Protein AF-K1TZ66-F1 (afdb_monomer_lite)

Structure (mmCIF, N/CA/C/O backbone):
data_AF-K1TZ66-F1
#
_entry.id   AF-K1TZ66-F1
#
loop_
_atom_site.group_PDB
_atom_site.id
_atom_site.type_symbol
_atom_site.label_atom_id
_atom_site.label_alt_id
_atom_site.label_comp_id
_atom_site.label_asym_id
_atom_site.label_entity_id
_atom_site.label_seq_id
_atom_site.pdbx_PDB_ins_code
_atom_site.Cartn_x
_atom_site.Cartn_y
_atom_site.Cartn_z
_atom_site.occupancy
_atom_site.B_iso_or_equiv
_atom_site.auth_seq_id
_atom_site.auth_comp_id
_atom_site.auth_asym_id
_atom_site.auth_atom_id
_atom_site.pdbx_PDB_model_num
ATOM 1 N N . SER A 1 1 ? 16.112 -25.975 -8.028 1.00 89.06 1 SER A N 1
ATOM 2 C CA . SER A 1 1 ? 14.991 -25.491 -7.196 1.00 89.06 1 SER A CA 1
ATOM 3 C C . SER A 1 1 ? 13.879 -26.524 -7.232 1.00 89.06 1 SER A C 1
ATOM 5 O O . SER A 1 1 ? 13.769 -27.231 -8.227 1.00 89.06 1 SER A O 1
ATOM 7 N N . LEU A 1 2 ? 13.097 -26.658 -6.156 1.00 95.19 2 LEU A N 1
ATOM 8 C CA . LEU A 1 2 ? 11.836 -27.407 -6.211 1.00 95.19 2 LEU A CA 1
ATOM 9 C C . LEU A 1 2 ? 10.758 -26.509 -6.844 1.00 95.19 2 LEU A C 1
ATOM 11 O O . LEU A 1 2 ? 10.799 -25.299 -6.604 1.00 95.19 2 LEU A O 1
ATOM 15 N N . PRO A 1 3 ? 9.831 -27.053 -7.654 1.00 93.69 3 PRO A N 1
ATOM 16 C CA . PRO A 1 3 ? 8.724 -26.269 -8.188 1.00 93.69 3 PRO A CA 1
ATOM 17 C C . PRO A 1 3 ? 7.819 -25.804 -7.042 1.00 93.69 3 PRO A C 1
ATOM 19 O O . PRO A 1 3 ? 7.474 -26.590 -6.158 1.00 93.69 3 PRO A O 1
ATOM 22 N N . VAL A 1 4 ? 7.453 -24.523 -7.052 1.00 90.62 4 VAL A N 1
ATOM 23 C CA . VAL A 1 4 ? 6.499 -23.948 -6.097 1.00 90.62 4 VAL A CA 1
ATOM 24 C C . VAL A 1 4 ? 5.092 -24.171 -6.650 1.00 90.62 4 VAL A C 1
ATOM 26 O O . VAL A 1 4 ? 4.851 -23.909 -7.827 1.00 90.62 4 VAL A O 1
ATOM 29 N N . GLY A 1 5 ? 4.201 -24.720 -5.823 1.00 89.88 5 GLY A N 1
ATOM 30 C CA . GLY A 1 5 ? 2.799 -24.941 -6.178 1.00 89.88 5 GLY A CA 1
ATOM 31 C C . GLY A 1 5 ? 1.962 -23.663 -6.109 1.00 89.88 5 GLY A C 1
ATOM 32 O O . GLY A 1 5 ? 2.493 -22.561 -5.984 1.00 89.88 5 GLY A O 1
ATOM 33 N N . GLU A 1 6 ? 0.643 -23.822 -6.172 1.00 87.56 6 GLU A N 1
ATOM 34 C CA . GLU A 1 6 ? -0.283 -22.708 -5.969 1.00 87.56 6 GLU A CA 1
ATOM 35 C C . GLU A 1 6 ? -0.151 -22.122 -4.558 1.00 87.56 6 GLU A C 1
ATOM 37 O O . GLU A 1 6 ? 0.115 -22.833 -3.584 1.00 87.56 6 GLU A O 1
ATOM 42 N N . GLU A 1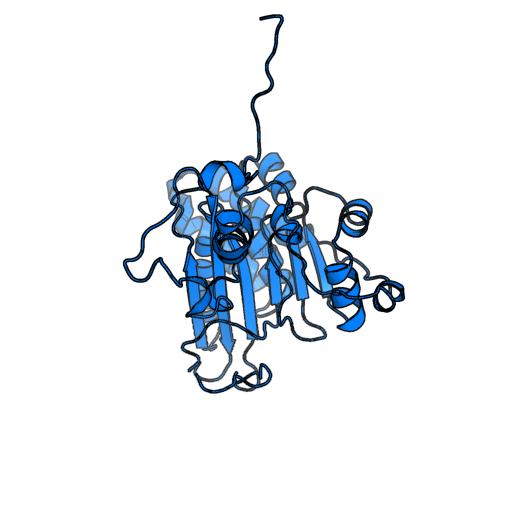 7 ? -0.345 -20.808 -4.460 1.00 87.56 7 GLU A N 1
ATOM 43 C CA . GLU A 1 7 ? -0.362 -20.111 -3.180 1.00 87.56 7 GLU A CA 1
ATOM 44 C C . GLU A 1 7 ? -1.578 -20.576 -2.369 1.00 87.56 7 GLU A C 1
ATOM 46 O O . GLU A 1 7 ? -2.716 -20.510 -2.836 1.00 87.56 7 GLU A O 1
ATOM 51 N N . ILE A 1 8 ? -1.342 -21.033 -1.140 1.00 88.56 8 ILE A N 1
ATOM 52 C CA . ILE A 1 8 ? -2.391 -21.499 -0.233 1.00 88.56 8 ILE A CA 1
ATOM 53 C C . ILE A 1 8 ? -2.312 -20.743 1.089 1.00 88.56 8 ILE A C 1
ATOM 55 O O . ILE A 1 8 ? -1.231 -20.511 1.631 1.00 88.56 8 ILE A O 1
ATOM 59 N N . SER A 1 9 ? -3.467 -20.384 1.649 1.00 89.62 9 SER A N 1
ATOM 60 C CA . SER A 1 9 ? -3.497 -19.778 2.978 1.00 89.62 9 SER A CA 1
ATOM 61 C C . SER A 1 9 ? -3.187 -20.835 4.038 1.00 89.62 9 SER A C 1
ATOM 63 O O . SER A 1 9 ? -3.915 -21.814 4.194 1.00 89.62 9 SER A O 1
ATOM 65 N N . LEU A 1 10 ? -2.102 -20.623 4.783 1.00 90.56 10 LEU A N 1
ATOM 66 C CA . LEU A 1 10 ? -1.720 -21.439 5.944 1.00 90.56 10 LEU A CA 1
ATOM 67 C C . LEU A 1 10 ? -2.107 -20.773 7.274 1.00 90.56 10 LEU A C 1
ATOM 69 O O . LEU A 1 10 ? -1.732 -21.247 8.351 1.00 90.56 10 LEU A O 1
ATOM 73 N N . ALA A 1 11 ? -2.825 -19.648 7.214 1.00 91.38 11 ALA A N 1
ATOM 74 C CA . ALA A 1 11 ? -3.281 -18.941 8.397 1.00 91.38 11 ALA A CA 1
ATOM 75 C C . ALA A 1 11 ? -4.335 -19.775 9.142 1.00 91.38 11 ALA A C 1
ATOM 77 O O . ALA A 1 11 ? -5.181 -20.440 8.542 1.00 91.38 11 ALA A O 1
ATOM 78 N N . LYS A 1 12 ? -4.295 -19.747 10.479 1.00 93.19 12 LYS A N 1
ATOM 79 C CA . LYS A 1 12 ? -5.293 -20.449 11.296 1.00 93.19 12 LYS A CA 1
ATOM 80 C C . LYS A 1 12 ? -6.680 -19.831 11.068 1.00 93.19 12 LYS A C 1
ATOM 82 O O . LYS A 1 12 ? -6.754 -18.609 10.896 1.00 93.19 12 LYS A O 1
ATOM 87 N N . PRO A 1 13 ? -7.772 -20.615 11.135 1.00 91.88 13 PRO A N 1
ATOM 88 C CA . PRO A 1 13 ? -9.126 -20.078 11.023 1.00 91.88 13 PRO A CA 1
ATOM 89 C C . PRO A 1 13 ? -9.352 -18.884 11.961 1.00 91.88 13 PRO A C 1
ATOM 91 O O . PRO A 1 13 ? -8.922 -18.907 13.114 1.00 91.88 13 PRO A O 1
ATOM 94 N N . GLY A 1 14 ? -9.999 -17.836 11.450 1.00 91.62 14 GLY A N 1
ATOM 95 C CA . GLY A 1 14 ? -10.241 -16.592 12.190 1.00 91.62 14 GLY A CA 1
ATOM 96 C C . GLY A 1 14 ? -9.046 -15.630 12.271 1.00 91.62 14 GLY A C 1
ATOM 97 O O . GLY A 1 14 ? -9.139 -14.616 12.960 1.00 91.62 14 GLY A O 1
ATOM 98 N N . THR A 1 15 ? -7.932 -15.916 11.587 1.00 96.56 15 THR A N 1
ATOM 99 C CA . THR A 1 15 ? -6.834 -14.948 11.428 1.00 96.56 15 THR A CA 1
ATOM 100 C C . THR A 1 15 ? -7.200 -13.935 10.349 1.00 96.56 15 THR A C 1
ATOM 102 O O . THR A 1 15 ? -7.419 -14.314 9.203 1.00 96.56 15 THR A O 1
ATOM 105 N N . PHE A 1 16 ? -7.226 -12.659 10.720 1.00 97.38 16 PHE A N 1
ATOM 106 C CA . PHE A 1 16 ? -7.320 -11.535 9.800 1.00 97.38 16 PHE A CA 1
ATOM 107 C C . PHE A 1 16 ? -5.918 -11.122 9.357 1.00 97.38 16 PHE A C 1
ATOM 109 O O . PHE A 1 16 ? -5.057 -10.864 10.203 1.00 97.38 16 PHE A O 1
ATOM 116 N N . GLU A 1 17 ? -5.691 -11.035 8.053 1.00 98.00 17 GLU A N 1
ATOM 117 C CA . GLU A 1 17 ? -4.433 -10.626 7.436 1.00 98.00 17 GLU A CA 1
ATOM 118 C C . GLU A 1 17 ? -4.617 -9.298 6.690 1.00 98.00 17 GLU A C 1
ATOM 120 O O . GLU A 1 17 ? -5.518 -9.153 5.866 1.00 98.00 17 GLU A O 1
ATOM 125 N N . ALA A 1 18 ? -3.749 -8.320 6.950 1.00 98.31 18 ALA A N 1
ATOM 126 C CA . ALA A 1 18 ? -3.795 -7.019 6.292 1.00 98.31 18 ALA A CA 1
ATOM 127 C C . ALA A 1 18 ? -2.440 -6.610 5.719 1.00 98.31 18 ALA A C 1
ATOM 129 O O . ALA A 1 18 ? -1.394 -6.811 6.345 1.00 98.31 18 ALA A O 1
ATOM 130 N N . LEU A 1 19 ? -2.480 -5.993 4.540 1.00 98.25 19 LEU A N 1
ATOM 131 C CA . LEU A 1 19 ? -1.312 -5.513 3.815 1.00 98.25 19 LEU A CA 1
ATOM 132 C C . LEU A 1 19 ? -1.451 -4.021 3.506 1.00 98.25 19 LEU A C 1
ATOM 134 O O . LEU A 1 19 ? -2.441 -3.581 2.929 1.00 98.25 19 LEU A O 1
ATOM 138 N N . PHE A 1 20 ? -0.447 -3.232 3.879 1.00 98.44 20 PHE A N 1
ATOM 139 C CA . PHE A 1 20 ? -0.456 -1.782 3.674 1.00 98.44 20 PHE A CA 1
ATOM 140 C C . PHE A 1 20 ? 0.749 -1.369 2.854 1.00 98.44 20 PHE A C 1
ATOM 142 O O . PHE A 1 20 ? 1.883 -1.558 3.299 1.00 98.44 20 PHE A O 1
ATOM 149 N N . PHE A 1 21 ? 0.502 -0.761 1.702 1.00 97.38 21 PHE A N 1
ATOM 150 C CA . PHE A 1 21 ? 1.515 -0.173 0.842 1.00 97.38 21 PHE A CA 1
ATOM 151 C C . PHE A 1 21 ? 1.640 1.316 1.148 1.00 97.38 21 PHE A C 1
ATOM 153 O O . PHE A 1 21 ? 0.687 2.077 0.969 1.00 97.38 21 PHE A O 1
ATOM 160 N N . GLY A 1 22 ? 2.819 1.726 1.604 1.00 94.38 22 GLY A N 1
ATOM 161 C CA . GLY A 1 22 ? 3.117 3.109 1.963 1.00 94.38 22 GLY A CA 1
ATOM 162 C C . GLY A 1 22 ? 4.427 3.600 1.366 1.00 94.38 22 GLY A C 1
ATOM 163 O O . GLY A 1 22 ? 5.214 2.829 0.812 1.00 94.38 22 GLY A O 1
ATOM 164 N N . LEU A 1 23 ? 4.679 4.889 1.538 1.00 91.12 23 LEU A N 1
ATOM 165 C CA . LEU A 1 23 ? 5.891 5.580 1.129 1.00 91.12 23 LEU A CA 1
ATOM 166 C C . LEU A 1 23 ? 6.805 5.825 2.337 1.00 91.12 23 LEU A C 1
ATOM 168 O O . LEU A 1 23 ? 6.367 6.248 3.402 1.00 91.12 23 LEU A O 1
ATOM 172 N N . GLY A 1 24 ? 8.113 5.651 2.177 1.00 88.12 24 GLY A N 1
ATOM 173 C CA . GLY A 1 24 ? 9.088 5.985 3.209 1.00 88.12 24 GLY A CA 1
ATOM 174 C C . GLY A 1 24 ? 8.909 7.427 3.698 1.00 88.12 24 GLY A C 1
ATOM 175 O O . GLY A 1 24 ? 9.062 8.363 2.914 1.00 88.12 24 GLY A O 1
ATOM 176 N N . ALA A 1 25 ? 8.636 7.567 5.002 1.00 84.44 25 ALA A N 1
ATOM 177 C CA . ALA A 1 25 ? 8.323 8.804 5.733 1.00 84.44 25 ALA A CA 1
ATOM 178 C C . ALA A 1 25 ? 6.880 9.354 5.631 1.00 84.44 25 ALA A C 1
ATOM 180 O O . ALA A 1 25 ? 6.621 10.427 6.172 1.00 84.44 25 ALA A O 1
ATOM 181 N N . ASP A 1 26 ? 5.923 8.619 5.056 1.00 87.88 26 ASP A N 1
ATOM 182 C CA . ASP A 1 26 ? 4.496 9.004 5.071 1.00 87.88 26 ASP A CA 1
ATOM 183 C C . ASP A 1 26 ? 3.782 8.733 6.413 1.00 87.88 26 ASP A C 1
ATOM 185 O O . ASP A 1 26 ? 2.703 9.258 6.681 1.00 87.88 26 ASP A O 1
ATOM 189 N N . GLY A 1 27 ? 4.397 7.926 7.283 1.00 90.19 27 GLY A N 1
ATOM 190 C CA . GLY A 1 27 ? 3.870 7.552 8.594 1.00 90.19 27 GLY A CA 1
ATOM 191 C C . GLY A 1 27 ? 3.063 6.247 8.635 1.00 90.19 27 GLY A C 1
ATOM 192 O O . GLY A 1 27 ? 2.649 5.863 9.730 1.00 90.19 27 GLY A O 1
ATOM 193 N N . THR A 1 28 ? 2.906 5.532 7.517 1.00 94.31 28 THR A N 1
ATOM 194 C CA . THR A 1 28 ? 2.167 4.259 7.394 1.00 94.31 28 THR A CA 1
ATOM 195 C C . THR A 1 28 ? 2.664 3.201 8.374 1.00 94.31 28 THR A C 1
ATOM 197 O O . THR A 1 28 ? 1.902 2.668 9.177 1.00 94.31 28 THR A O 1
ATOM 200 N N . VAL A 1 29 ? 3.974 2.948 8.400 1.00 95.38 29 VAL A N 1
ATOM 201 C CA . VAL A 1 29 ? 4.591 1.993 9.337 1.00 95.38 29 VAL A CA 1
ATOM 202 C C . VAL A 1 29 ? 4.329 2.381 10.797 1.00 95.38 29 VAL A C 1
ATOM 204 O O . VAL A 1 29 ? 4.084 1.523 11.645 1.00 95.38 29 VAL A O 1
ATOM 207 N N . GLY A 1 30 ? 4.377 3.679 11.110 1.00 94.00 30 GLY A N 1
ATOM 208 C CA . GLY A 1 30 ? 4.109 4.189 12.455 1.00 94.00 30 GLY A CA 1
ATOM 209 C C . GLY A 1 30 ? 2.657 3.963 12.876 1.00 94.00 30 GLY A C 1
ATOM 210 O O . GLY A 1 30 ? 2.413 3.453 13.971 1.00 94.00 30 GLY A O 1
ATOM 211 N N . ALA A 1 31 ? 1.715 4.275 11.984 1.00 95.31 31 ALA A N 1
ATOM 212 C CA . ALA A 1 31 ? 0.290 4.020 12.174 1.00 95.31 31 ALA A CA 1
ATOM 213 C C . ALA A 1 31 ? -0.010 2.523 12.336 1.00 95.31 31 ALA A C 1
ATOM 215 O O . ALA A 1 31 ? -0.779 2.141 13.212 1.00 95.31 31 ALA A O 1
ATOM 216 N N . ASN A 1 32 ? 0.659 1.649 11.587 1.00 97.31 32 ASN A N 1
ATOM 217 C CA . ASN A 1 32 ? 0.490 0.201 11.716 1.00 97.31 32 ASN A CA 1
ATOM 218 C C . ASN A 1 32 ? 1.042 -0.353 13.039 1.00 97.31 32 ASN A C 1
ATOM 220 O O . ASN A 1 32 ? 0.389 -1.164 13.698 1.00 97.31 32 ASN A O 1
ATOM 224 N N . LYS A 1 33 ? 2.201 0.140 13.503 1.00 96.19 33 LYS A N 1
ATOM 225 C CA . LYS A 1 33 ? 2.709 -0.171 14.854 1.00 96.19 33 LYS A CA 1
ATOM 226 C C . LYS A 1 33 ? 1.752 0.301 15.947 1.00 96.19 33 LYS A C 1
ATOM 228 O O . LYS A 1 33 ? 1.634 -0.358 16.976 1.00 96.19 33 LYS A O 1
ATOM 233 N N . ASN A 1 34 ? 1.117 1.455 15.753 1.00 94.88 34 ASN A N 1
ATOM 234 C CA . ASN A 1 34 ? 0.115 1.979 16.672 1.00 94.88 34 ASN A CA 1
ATOM 235 C C . ASN A 1 34 ? -1.154 1.107 16.654 1.00 94.88 34 ASN A C 1
ATOM 237 O O . ASN A 1 34 ? -1.578 0.652 17.710 1.00 94.88 34 ASN A O 1
ATOM 241 N N . SER A 1 35 ? -1.665 0.762 15.472 1.00 96.12 35 SER A N 1
ATOM 242 C CA . SER A 1 35 ? -2.859 -0.075 15.292 1.00 96.12 35 SER A CA 1
ATOM 243 C C . SER A 1 35 ? -2.725 -1.434 15.972 1.00 96.12 35 SER A C 1
ATOM 245 O O . SER A 1 35 ? -3.642 -1.865 16.660 1.00 96.12 35 SER A O 1
ATOM 247 N N . ILE A 1 36 ? -1.555 -2.074 15.882 1.00 95.56 36 ILE A N 1
ATOM 248 C CA . ILE A 1 36 ? -1.285 -3.319 16.618 1.00 95.56 36 ILE A CA 1
ATOM 249 C C . ILE A 1 36 ? -1.337 -3.132 18.128 1.00 95.56 36 ILE A C 1
ATOM 251 O O . ILE A 1 36 ? -1.862 -3.992 18.828 1.00 95.56 36 ILE A O 1
ATOM 255 N N . LYS A 1 37 ? -0.795 -2.026 18.646 1.00 95.12 37 LYS A N 1
ATOM 256 C CA . LYS A 1 37 ? -0.848 -1.742 20.084 1.00 95.12 37 LYS A CA 1
ATOM 257 C C . LYS A 1 37 ? -2.276 -1.493 20.550 1.00 95.12 37 LYS A C 1
ATOM 259 O O . LYS A 1 37 ? 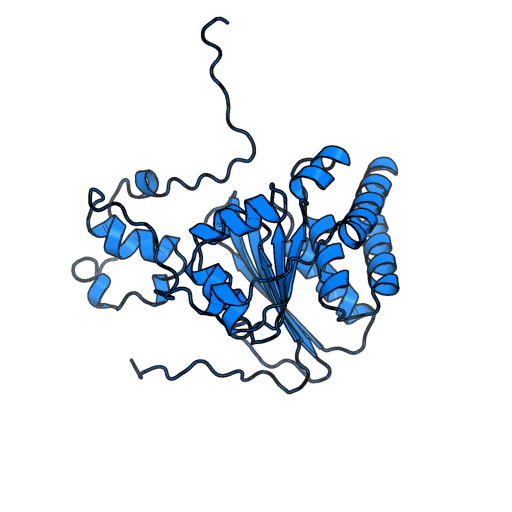-2.619 -1.952 21.630 1.00 95.12 37 LYS A O 1
ATOM 264 N N . ILE A 1 38 ? -3.084 -0.807 19.740 1.00 94.94 38 ILE A N 1
ATOM 265 C CA . ILE A 1 38 ? -4.510 -0.608 20.011 1.00 94.94 38 ILE A CA 1
ATOM 266 C C . ILE A 1 38 ? -5.214 -1.966 20.034 1.00 94.94 38 ILE A C 1
ATOM 268 O O . ILE A 1 38 ? -5.781 -2.344 21.048 1.00 94.94 38 ILE A O 1
ATOM 272 N N . ILE A 1 39 ? -5.110 -2.764 18.970 1.00 95.81 39 ILE A N 1
ATOM 273 C CA . ILE A 1 39 ? -5.823 -4.047 18.880 1.00 95.81 39 ILE A CA 1
ATOM 274 C C . ILE A 1 39 ? -5.381 -5.006 19.992 1.00 95.81 39 ILE A C 1
ATOM 276 O O . ILE A 1 39 ? -6.230 -5.578 20.671 1.00 95.81 39 ILE A O 1
ATOM 280 N N . GLY A 1 40 ? -4.076 -5.147 20.232 1.00 95.00 40 GLY A N 1
ATOM 281 C CA . GLY A 1 40 ? -3.547 -6.025 21.279 1.00 95.00 40 GLY A CA 1
ATOM 282 C C . GLY A 1 40 ? -3.749 -5.504 22.706 1.00 95.00 40 GLY A C 1
ATOM 283 O O . GLY A 1 40 ? -3.744 -6.293 23.641 1.00 95.00 40 GLY A O 1
ATOM 284 N N . GLY A 1 41 ? -3.919 -4.191 22.894 1.00 94.00 41 GLY A N 1
ATOM 285 C CA . GLY A 1 41 ? -4.223 -3.588 24.197 1.00 94.00 41 GLY A CA 1
ATOM 286 C C . GLY A 1 41 ? -5.716 -3.586 24.526 1.00 94.00 41 GLY A C 1
ATOM 287 O O . GLY A 1 41 ? -6.096 -3.660 25.691 1.00 94.00 41 GLY A O 1
ATOM 288 N N . SER A 1 42 ? -6.566 -3.532 23.501 1.00 91.69 42 SER A N 1
ATOM 289 C CA . SER A 1 42 ? -8.018 -3.418 23.631 1.00 91.69 42 SER A CA 1
ATOM 290 C C . SER A 1 42 ? -8.757 -4.750 23.437 1.00 91.69 42 SER A C 1
ATOM 292 O O . SER A 1 42 ? -9.985 -4.772 23.582 1.00 91.69 42 SER A O 1
ATOM 294 N N . THR A 1 43 ? -8.053 -5.840 23.101 1.00 93.62 43 THR A N 1
ATOM 295 C CA . THR A 1 43 ? -8.609 -7.188 22.875 1.00 93.62 43 THR A CA 1
ATOM 296 C C . THR A 1 43 ? -7.683 -8.287 23.408 1.00 93.62 43 THR A C 1
ATOM 298 O O . THR A 1 43 ? -6.532 -8.030 23.734 1.00 93.62 43 THR A O 1
ATOM 301 N N . ASN A 1 44 ? -8.169 -9.534 23.425 1.00 94.50 44 ASN A N 1
ATOM 302 C CA . ASN A 1 44 ? -7.363 -10.723 23.733 1.00 94.50 44 ASN A CA 1
ATOM 303 C C . ASN A 1 44 ? -6.734 -11.370 22.480 1.00 94.50 44 ASN A C 1
ATOM 305 O O . ASN A 1 44 ? -6.294 -12.518 22.538 1.00 94.50 44 ASN A O 1
ATOM 309 N N . LYS A 1 45 ? -6.732 -10.678 21.332 1.00 95.50 45 LYS A N 1
ATOM 310 C CA . LYS A 1 45 ? -6.210 -11.229 20.077 1.00 95.50 45 LYS A CA 1
ATOM 311 C C . LYS A 1 45 ? -4.687 -11.266 20.091 1.00 95.50 45 LYS A C 1
ATOM 313 O O . LYS A 1 45 ? -4.018 -10.312 20.491 1.00 95.50 45 LYS A O 1
ATOM 318 N N . TYR A 1 46 ? -4.131 -12.337 19.542 1.00 97.38 46 TYR A N 1
ATOM 319 C CA . TYR A 1 46 ? -2.735 -12.363 19.138 1.00 97.38 46 TYR A CA 1
ATOM 320 C C . TYR A 1 46 ? -2.542 -11.388 17.983 1.00 97.38 46 TYR A C 1
ATOM 322 O O . TYR A 1 46 ? -3.337 -11.371 17.046 1.00 97.38 46 TYR A O 1
ATOM 330 N N . CYS A 1 47 ? -1.481 -10.589 18.051 1.00 97.19 47 CYS A N 1
ATOM 331 C CA . CYS A 1 47 ? -1.146 -9.598 17.038 1.00 97.19 47 CYS A CA 1
ATOM 332 C C . CYS A 1 47 ? 0.279 -9.840 16.532 1.00 97.19 47 CYS A C 1
ATOM 334 O O . CYS A 1 47 ? 1.201 -10.026 17.328 1.00 97.19 47 CYS A O 1
ATOM 336 N N . GLN A 1 48 ? 0.474 -9.792 15.219 1.00 97.81 48 GLN A N 1
ATOM 337 C CA . GLN A 1 48 ? 1.780 -9.877 14.571 1.00 97.81 48 GLN A CA 1
ATOM 338 C C . GLN A 1 48 ? 1.927 -8.718 13.582 1.00 97.81 48 GLN A C 1
ATOM 340 O O . GLN A 1 48 ? 0.995 -8.409 12.843 1.00 97.81 48 GLN A O 1
ATOM 345 N N . ALA A 1 49 ? 3.112 -8.107 13.544 1.00 97.44 49 ALA A N 1
ATOM 346 C CA . ALA A 1 49 ? 3.532 -7.253 12.438 1.00 97.44 49 ALA A CA 1
ATOM 347 C C . ALA A 1 49 ? 4.873 -7.700 11.892 1.00 97.44 49 ALA A C 1
ATOM 349 O O . ALA A 1 49 ? 5.797 -7.992 12.653 1.00 97.44 49 ALA A O 1
ATOM 350 N N . TYR A 1 50 ? 5.006 -7.568 10.583 1.00 98.19 50 TYR A N 1
ATOM 351 C CA . TYR A 1 50 ? 6.281 -7.476 9.906 1.00 98.19 50 TYR A CA 1
ATOM 352 C C . TYR A 1 50 ? 6.273 -6.262 8.972 1.00 98.19 50 TYR A C 1
ATOM 354 O O . TYR A 1 50 ? 5.245 -5.916 8.394 1.00 98.19 50 TYR A O 1
ATOM 362 N N . PHE A 1 51 ? 7.410 -5.585 8.842 1.00 97.25 51 PHE A N 1
ATOM 363 C CA . PHE A 1 51 ? 7.538 -4.385 8.017 1.00 97.25 51 PHE A CA 1
ATOM 364 C C . PHE A 1 51 ? 8.691 -4.582 7.042 1.00 97.25 51 PHE A C 1
ATOM 366 O O . PHE A 1 51 ? 9.834 -4.727 7.475 1.00 97.25 51 PHE A O 1
ATOM 373 N N . SER A 1 52 ? 8.380 -4.572 5.750 1.00 94.81 52 SER A N 1
ATOM 374 C CA . SER A 1 52 ? 9.367 -4.557 4.677 1.00 94.81 52 SER A CA 1
ATOM 375 C C . SER A 1 52 ? 9.632 -3.116 4.256 1.00 94.81 52 SER A C 1
ATOM 377 O O . SER A 1 52 ? 8.696 -2.332 4.061 1.00 94.81 52 SER A O 1
ATOM 379 N N . TYR A 1 53 ? 10.908 -2.765 4.136 1.00 93.12 53 TYR A N 1
ATOM 380 C CA . TYR A 1 53 ? 11.361 -1.436 3.746 1.00 93.12 53 TYR A CA 1
ATOM 381 C C . TYR A 1 53 ? 12.234 -1.549 2.505 1.00 93.12 53 TYR A C 1
ATOM 383 O O . TYR A 1 53 ? 13.012 -2.489 2.365 1.00 93.12 53 TYR A O 1
ATOM 391 N N . ASP A 1 54 ? 12.134 -0.554 1.639 1.00 91.44 54 ASP A N 1
ATOM 392 C CA . ASP A 1 54 ? 13.071 -0.351 0.546 1.00 91.44 54 ASP A CA 1
ATOM 393 C C . ASP A 1 54 ? 14.458 0.074 1.074 1.00 91.44 54 ASP A C 1
ATOM 395 O O . ASP A 1 54 ? 14.606 0.680 2.138 1.00 91.44 54 ASP A O 1
ATOM 399 N N . SER A 1 55 ? 15.482 -0.211 0.277 1.00 89.56 55 SER A N 1
ATOM 400 C CA . SER A 1 55 ? 16.846 0.306 0.411 1.00 89.56 55 SER A CA 1
ATOM 401 C C . SER A 1 55 ? 16.926 1.841 0.333 1.00 89.56 55 SER A C 1
ATOM 403 O O . SER A 1 55 ? 17.849 2.460 0.870 1.00 89.56 55 SER A O 1
ATOM 405 N N . LYS A 1 56 ? 15.954 2.485 -0.329 1.00 87.25 56 LYS A N 1
ATOM 406 C CA . LYS A 1 56 ? 15.910 3.941 -0.520 1.00 87.25 56 LYS A CA 1
ATOM 407 C C . LYS A 1 56 ? 15.538 4.652 0.785 1.00 87.25 56 LYS A C 1
ATOM 409 O O . LYS A 1 56 ? 14.412 4.558 1.263 1.00 87.25 56 LYS A O 1
ATOM 414 N N . LYS A 1 57 ? 16.464 5.469 1.307 1.00 83.81 57 LYS A N 1
ATOM 415 C CA . LYS A 1 57 ? 16.312 6.214 2.577 1.00 83.81 57 LYS A CA 1
ATOM 416 C C . LYS A 1 57 ? 15.078 7.129 2.640 1.00 83.81 57 LYS A C 1
ATOM 418 O O . LYS A 1 57 ? 14.491 7.274 3.708 1.00 83.81 57 LYS A O 1
ATOM 423 N N . SER A 1 58 ? 14.697 7.742 1.516 1.00 78.38 58 SER A N 1
ATOM 424 C CA . SER A 1 58 ? 13.546 8.650 1.422 1.00 78.38 58 SER A CA 1
ATOM 425 C C . SER A 1 58 ? 12.648 8.285 0.244 1.00 78.38 58 SER A C 1
ATOM 427 O O . SER A 1 58 ? 13.126 8.002 -0.864 1.00 78.38 58 SER A O 1
ATOM 429 N N . GLY A 1 59 ? 11.333 8.309 0.478 1.00 82.50 59 GLY A N 1
ATOM 430 C CA . GLY A 1 59 ? 10.335 8.018 -0.547 1.00 82.50 59 GLY A CA 1
ATOM 431 C C . GLY A 1 59 ? 10.382 6.584 -1.086 1.00 82.50 59 GLY A C 1
ATOM 432 O O . GLY A 1 59 ? 9.910 6.327 -2.195 1.00 82.50 59 GLY A O 1
ATOM 433 N N . GLY A 1 60 ? 11.069 5.679 -0.389 1.00 88.00 60 GLY A N 1
ATOM 434 C CA . GLY A 1 60 ? 11.150 4.272 -0.765 1.00 88.00 60 GLY A CA 1
ATOM 435 C C . GLY A 1 60 ? 9.805 3.578 -0.601 1.00 88.00 60 GLY A C 1
ATOM 436 O O . GLY A 1 60 ? 8.924 4.077 0.096 1.00 88.00 60 GLY A O 1
ATOM 437 N N . TYR A 1 61 ? 9.645 2.430 -1.236 1.00 92.00 61 TYR A N 1
ATOM 438 C CA . TYR A 1 61 ? 8.494 1.573 -0.984 1.00 92.00 61 TYR A CA 1
ATOM 439 C C . TYR A 1 61 ? 8.510 1.036 0.460 1.00 92.00 61 TYR A C 1
ATOM 441 O O . TYR A 1 61 ? 9.566 0.737 1.022 1.00 92.00 61 TYR A O 1
ATOM 449 N N . THR A 1 62 ? 7.337 0.883 1.068 1.00 94.94 62 THR A N 1
ATOM 450 C CA . THR A 1 62 ? 7.179 0.112 2.307 1.00 94.94 62 THR A CA 1
ATOM 451 C C . THR A 1 62 ? 5.954 -0.785 2.210 1.00 94.94 62 THR A C 1
ATOM 453 O O . THR A 1 62 ? 4.916 -0.356 1.698 1.00 94.94 62 THR A O 1
ATOM 456 N N . SER A 1 63 ? 6.050 -2.003 2.748 1.00 96.50 63 SER A N 1
ATOM 457 C CA . SER A 1 63 ? 4.877 -2.834 3.018 1.00 96.50 63 SER A CA 1
ATOM 458 C C . SER A 1 63 ? 4.799 -3.261 4.472 1.00 96.50 63 SER A C 1
ATOM 460 O O . SER A 1 63 ? 5.768 -3.726 5.071 1.00 96.50 63 SER A O 1
ATOM 462 N N . SER A 1 64 ? 3.619 -3.085 5.058 1.00 98.31 64 SER A N 1
ATOM 463 C CA . SER A 1 64 ? 3.319 -3.546 6.412 1.00 98.31 64 SER A CA 1
ATOM 464 C C . SER A 1 64 ? 2.412 -4.764 6.334 1.00 98.31 64 SER A C 1
ATOM 466 O O . SER A 1 64 ? 1.339 -4.685 5.747 1.00 98.31 64 SER A O 1
ATOM 468 N N . HIS A 1 65 ? 2.849 -5.860 6.942 1.00 98.44 65 HIS A N 1
ATOM 469 C CA . HIS A 1 65 ? 2.177 -7.155 6.981 1.00 98.44 65 HIS A CA 1
ATOM 470 C C . HIS A 1 65 ? 1.650 -7.364 8.391 1.00 98.44 65 HIS A C 1
ATOM 472 O O . HIS A 1 65 ? 2.441 -7.535 9.321 1.00 98.44 65 HIS A O 1
ATOM 478 N N . LEU A 1 66 ? 0.339 -7.274 8.572 1.00 98.31 66 LEU A N 1
ATOM 479 C CA . LEU A 1 66 ? -0.300 -7.348 9.881 1.00 98.31 66 LEU A CA 1
ATOM 480 C C . LEU A 1 66 ? -1.175 -8.592 9.946 1.00 98.31 66 LEU A C 1
ATOM 482 O O . LEU A 1 66 ? -1.861 -8.929 8.984 1.00 98.31 66 LEU A O 1
ATOM 486 N N . ARG A 1 67 ? -1.162 -9.258 11.098 1.00 98.12 67 ARG A N 1
ATOM 487 C CA . ARG A 1 67 ? -2.075 -10.359 11.397 1.00 98.12 67 ARG A CA 1
ATOM 488 C C . ARG A 1 67 ? -2.676 -10.194 12.778 1.00 98.12 67 ARG A C 1
ATOM 490 O O . ARG A 1 67 ? -1.960 -9.839 13.719 1.00 98.12 67 ARG A O 1
ATOM 497 N N . PHE A 1 68 ? -3.957 -10.515 12.905 1.00 96.38 68 PHE A N 1
ATOM 498 C CA . PHE A 1 68 ? -4.659 -10.549 14.184 1.00 96.38 68 PHE A CA 1
ATOM 499 C C . PHE A 1 68 ? -5.562 -11.775 14.246 1.00 96.38 68 PHE A C 1
ATOM 501 O O . PHE A 1 68 ? -6.233 -12.087 13.268 1.00 96.38 68 PHE A O 1
ATOM 508 N N . GLY A 1 69 ? -5.617 -12.467 15.379 1.00 95.94 69 GLY A N 1
ATOM 509 C CA . GLY A 1 69 ? -6.471 -13.647 15.512 1.00 95.94 69 GLY A CA 1
ATOM 510 C C . GLY A 1 69 ? -6.614 -14.115 16.951 1.00 95.94 69 GLY A C 1
ATOM 511 O O . GLY A 1 69 ? -5.843 -13.724 17.823 1.00 95.94 69 GLY A O 1
ATOM 512 N N . ASP A 1 70 ? -7.603 -14.967 17.204 1.00 95.56 70 ASP A N 1
ATOM 513 C CA . ASP A 1 70 ? -7.863 -15.508 18.547 1.00 95.56 70 ASP A CA 1
ATOM 514 C C . ASP A 1 70 ? -6.913 -16.663 18.918 1.00 95.56 70 ASP A C 1
ATOM 516 O O . ASP A 1 70 ? -6.821 -17.062 20.076 1.00 95.56 70 ASP A O 1
ATOM 520 N N . LEU A 1 71 ? -6.160 -17.180 17.941 1.00 96.56 71 LEU A N 1
ATOM 521 C CA . LEU A 1 71 ? -5.168 -18.240 18.120 1.00 96.56 71 LEU A CA 1
ATOM 522 C C . LEU A 1 71 ? -3.737 -17.700 17.962 1.00 96.56 71 LEU A C 1
ATOM 524 O O . LEU A 1 71 ? -3.527 -16.756 17.197 1.00 96.56 71 LEU A O 1
ATOM 528 N N . PRO A 1 72 ? -2.728 -18.327 18.604 1.00 97.00 72 PRO A N 1
ATOM 529 C CA . PRO A 1 72 ? -1.334 -17.918 18.457 1.00 97.00 72 PRO A CA 1
ATOM 530 C C . PRO A 1 72 ? -0.892 -17.869 16.991 1.00 97.00 72 PRO A C 1
ATOM 532 O O . PRO A 1 72 ? -1.027 -18.867 16.273 1.00 97.00 72 PRO A O 1
ATOM 535 N N . ILE A 1 73 ? -0.326 -16.737 16.568 1.00 97.19 73 ILE A N 1
ATOM 536 C CA . ILE A 1 73 ? 0.148 -16.523 15.195 1.00 97.19 73 ILE A CA 1
ATOM 537 C C . ILE A 1 73 ? 1.563 -17.092 15.054 1.00 97.19 73 ILE A C 1
ATOM 539 O O . ILE A 1 73 ? 2.509 -16.600 15.666 1.00 97.19 73 ILE A O 1
ATOM 543 N N . THR A 1 74 ? 1.706 -18.124 14.224 1.00 95.56 74 THR A N 1
ATOM 544 C CA . THR A 1 74 ? 2.966 -18.853 13.984 1.00 95.56 74 THR A CA 1
ATOM 545 C C . THR A 1 74 ? 3.402 -18.762 12.522 1.00 95.56 74 THR A C 1
ATOM 547 O O . THR A 1 74 ? 3.952 -19.717 11.984 1.00 95.56 74 THR A O 1
ATOM 550 N N . SER A 1 75 ? 3.126 -17.630 11.871 1.00 96.31 75 SER A N 1
ATOM 551 C CA . SER A 1 75 ? 3.398 -17.387 10.449 1.00 96.31 75 SER A CA 1
ATOM 552 C C . SER A 1 75 ? 4.624 -16.477 10.282 1.00 96.31 75 SER A C 1
ATOM 554 O O . SER A 1 75 ? 4.458 -15.264 10.146 1.00 96.31 75 SER A O 1
ATOM 556 N N . PRO A 1 76 ? 5.872 -16.990 10.338 1.00 95.44 76 PRO A N 1
ATOM 557 C CA . PRO A 1 76 ? 7.092 -16.191 10.177 1.00 95.44 76 PRO A CA 1
ATOM 558 C C . PRO A 1 76 ? 7.398 -15.902 8.695 1.00 95.44 76 PRO A C 1
ATOM 560 O O . PRO A 1 76 ? 8.534 -16.021 8.249 1.00 95.44 76 PRO A O 1
ATOM 563 N N . TYR A 1 77 ? 6.371 -15.558 7.920 1.00 95.50 77 TYR A N 1
ATOM 564 C CA . TYR A 1 77 ? 6.448 -15.244 6.496 1.00 95.50 77 TYR A CA 1
ATOM 565 C C . TYR A 1 77 ? 5.523 -14.060 6.176 1.00 95.50 77 TYR A C 1
ATOM 567 O O . TYR A 1 77 ? 4.659 -13.692 6.984 1.00 95.50 77 TYR A O 1
ATOM 575 N N . LEU A 1 78 ? 5.727 -13.437 5.014 1.00 96.81 78 LEU A N 1
ATOM 576 C CA . LEU A 1 78 ? 4.932 -12.296 4.551 1.00 96.81 78 LEU A CA 1
ATOM 577 C C . LEU A 1 78 ? 3.453 -12.670 4.375 1.00 96.81 78 LEU A C 1
ATOM 579 O O . LEU A 1 78 ? 3.103 -13.840 4.267 1.00 96.81 78 LEU A O 1
ATOM 583 N N . VAL A 1 79 ? 2.557 -11.692 4.388 1.00 97.06 79 VAL A N 1
ATOM 584 C CA . VAL A 1 79 ? 1.151 -11.911 4.031 1.00 97.06 79 VAL A CA 1
ATOM 585 C C . VAL A 1 79 ? 1.063 -12.108 2.520 1.00 97.06 79 VAL A C 1
ATOM 587 O O . VAL A 1 79 ? 1.494 -11.244 1.759 1.00 97.06 79 VAL A O 1
ATOM 590 N N . THR A 1 80 ? 0.510 -13.246 2.101 1.00 95.12 80 THR A N 1
ATOM 591 C CA . THR A 1 80 ? 0.288 -13.595 0.689 1.00 95.12 80 THR A CA 1
ATOM 592 C C . THR A 1 80 ? -1.193 -13.689 0.329 1.00 95.12 80 THR A C 1
ATOM 594 O O . THR A 1 80 ? -1.538 -13.502 -0.831 1.00 95.12 80 THR A O 1
ATOM 597 N N . THR A 1 81 ? -2.070 -13.899 1.318 1.00 95.75 81 THR A N 1
ATOM 598 C CA . THR A 1 81 ? -3.532 -13.958 1.156 1.00 95.75 81 THR A CA 1
ATOM 599 C C . THR A 1 81 ? -4.244 -12.932 2.053 1.00 95.75 81 THR A C 1
ATOM 601 O O . THR A 1 81 ? -4.899 -13.329 3.017 1.00 95.75 81 THR A O 1
ATOM 604 N N . PRO A 1 82 ? -4.088 -11.611 1.843 1.00 97.50 82 PRO A N 1
ATOM 605 C CA . PRO A 1 82 ? -4.706 -10.615 2.718 1.00 97.50 82 PRO A CA 1
ATOM 606 C C . PRO A 1 82 ? -6.242 -10.627 2.641 1.00 97.50 82 PRO A C 1
ATOM 608 O O . PRO A 1 82 ? -6.822 -10.834 1.579 1.00 97.50 82 PRO A O 1
ATOM 611 N N . ASP A 1 83 ? -6.897 -10.344 3.767 1.00 98.19 83 ASP A N 1
ATOM 612 C CA . ASP A 1 83 ? -8.325 -10.004 3.859 1.00 98.19 83 ASP A CA 1
ATOM 613 C C . ASP A 1 83 ? -8.562 -8.511 3.565 1.00 98.19 83 ASP A C 1
ATOM 615 O O . ASP A 1 83 ? -9.630 -8.106 3.098 1.00 98.19 83 ASP A O 1
ATOM 619 N N . PHE A 1 84 ? -7.548 -7.683 3.835 1.00 98.69 84 PHE A N 1
ATOM 620 C CA . PHE A 1 84 ? -7.581 -6.240 3.637 1.00 98.69 84 PHE A CA 1
ATOM 621 C C . PHE A 1 84 ? -6.278 -5.735 3.017 1.00 98.69 84 PHE A C 1
ATOM 623 O O . PHE A 1 84 ? -5.185 -6.028 3.506 1.00 98.69 84 PHE A O 1
ATOM 630 N N . VAL A 1 85 ? -6.393 -4.915 1.978 1.00 98.75 85 VAL A N 1
ATOM 631 C CA . VAL A 1 85 ? -5.271 -4.200 1.370 1.00 98.75 85 VAL A CA 1
ATOM 632 C C . VAL A 1 85 ? -5.530 -2.701 1.433 1.00 98.75 85 VAL A C 1
ATOM 634 O O . VAL A 1 85 ? -6.598 -2.244 1.038 1.00 98.75 85 VAL A O 1
ATOM 637 N N . ALA A 1 86 ? -4.535 -1.917 1.847 1.00 98.62 86 ALA A N 1
ATOM 638 C CA . ALA A 1 86 ? -4.551 -0.468 1.673 1.00 98.62 86 ALA A CA 1
ATOM 639 C C . ALA A 1 86 ? -3.364 0.022 0.845 1.00 98.62 86 ALA A C 1
ATOM 641 O O . ALA A 1 86 ? -2.213 -0.324 1.111 1.00 98.62 86 ALA A O 1
ATOM 642 N N . CYS A 1 87 ? -3.641 0.882 -0.131 1.00 97.62 87 CYS A N 1
ATOM 643 C CA . CYS A 1 87 ? -2.646 1.575 -0.934 1.00 97.62 87 CYS A CA 1
ATOM 644 C C . CYS A 1 87 ? -2.665 3.069 -0.593 1.00 97.62 87 CYS A C 1
ATOM 646 O O . CYS A 1 87 ? -3.587 3.796 -0.955 1.00 97.62 87 CYS A O 1
ATOM 648 N N . HIS A 1 88 ? -1.653 3.537 0.139 1.00 96.25 88 HIS A N 1
ATOM 649 C CA . HIS A 1 88 ? -1.589 4.925 0.614 1.00 96.25 88 HIS A CA 1
ATOM 650 C C . HIS A 1 88 ? -0.976 5.883 -0.420 1.00 96.25 88 HIS A C 1
ATOM 652 O O . HIS A 1 88 ? -1.023 7.102 -0.238 1.00 96.25 88 HIS A O 1
ATOM 658 N N . VAL A 1 89 ? -0.411 5.341 -1.503 1.00 91.75 89 VAL A N 1
ATOM 659 C CA . VAL A 1 89 ? 0.282 6.090 -2.554 1.00 91.75 89 VAL A CA 1
ATOM 660 C C . VAL A 1 89 ? -0.433 5.853 -3.886 1.00 91.75 89 VAL A C 1
ATOM 662 O O . VAL A 1 89 ? -0.242 4.788 -4.467 1.00 91.75 89 VAL A O 1
ATOM 665 N N . PRO A 1 90 ? -1.196 6.827 -4.417 1.00 89.62 90 PRO A N 1
ATOM 666 C CA . PRO A 1 90 ? -2.010 6.613 -5.614 1.00 89.62 90 PRO A CA 1
ATOM 667 C C . PRO A 1 90 ? -1.218 6.034 -6.796 1.00 89.62 90 PRO A C 1
ATOM 669 O O . PRO A 1 90 ? -1.638 5.054 -7.391 1.00 89.62 90 PRO A O 1
ATOM 672 N N . SER A 1 91 ? -0.009 6.549 -7.066 1.00 88.50 91 SER A N 1
ATOM 673 C CA . SER A 1 91 ? 0.822 6.093 -8.201 1.00 88.50 91 SER A CA 1
ATOM 674 C C . SER A 1 91 ? 1.303 4.636 -8.128 1.00 88.50 91 SER A C 1
ATOM 676 O O . SER A 1 91 ? 1.982 4.175 -9.042 1.00 88.50 91 SER A O 1
ATOM 678 N N . TYR A 1 92 ? 1.051 3.922 -7.028 1.00 92.19 92 TYR A N 1
ATOM 679 C CA . TYR A 1 92 ? 1.452 2.522 -6.895 1.00 92.19 92 TYR A CA 1
ATOM 680 C C . TYR A 1 92 ? 0.536 1.572 -7.663 1.00 92.19 92 TYR A C 1
ATOM 682 O O . TYR A 1 92 ? 1.000 0.489 -8.001 1.00 92.19 92 TYR A O 1
ATOM 690 N N . VAL A 1 93 ? -0.692 1.983 -7.996 1.00 91.56 93 VAL A N 1
ATOM 691 C CA . VAL A 1 93 ? -1.623 1.172 -8.803 1.00 91.56 93 VAL A CA 1
ATOM 692 C C . VAL A 1 93 ? -1.058 0.842 -10.190 1.00 91.56 93 VAL A C 1
ATOM 694 O O . VAL A 1 93 ? -1.278 -0.250 -10.697 1.00 91.56 93 VAL A O 1
ATOM 697 N N . ASP A 1 94 ? -0.243 1.736 -10.758 1.00 87.69 94 ASP A N 1
ATOM 698 C CA . ASP A 1 94 ? 0.407 1.535 -12.062 1.00 87.69 94 ASP A CA 1
ATOM 699 C C . ASP A 1 94 ? 1.787 0.866 -11.958 1.00 87.69 94 ASP A C 1
ATOM 701 O O . ASP A 1 94 ? 2.371 0.449 -12.958 1.00 87.69 94 ASP A O 1
ATOM 705 N N . LYS A 1 95 ? 2.364 0.813 -10.752 1.00 88.31 95 LYS A N 1
ATOM 706 C CA . LYS A 1 95 ? 3.766 0.411 -10.535 1.00 88.31 95 LYS A CA 1
ATOM 707 C C . LYS A 1 95 ? 3.909 -0.961 -9.902 1.00 88.31 95 LYS A C 1
ATOM 709 O O . LYS A 1 95 ? 4.912 -1.627 -10.156 1.00 88.31 95 LYS A O 1
ATOM 714 N N . TYR A 1 96 ? 2.938 -1.371 -9.096 1.00 91.81 96 TYR A N 1
ATOM 715 C CA . TYR A 1 96 ? 2.972 -2.623 -8.359 1.00 91.81 96 TYR A CA 1
ATOM 716 C C . TYR A 1 96 ? 1.636 -3.345 -8.461 1.00 91.81 96 TYR A C 1
ATOM 718 O O . TYR A 1 96 ? 0.575 -2.726 -8.490 1.00 91.81 96 TYR A O 1
ATOM 726 N N . ASP A 1 97 ? 1.699 -4.670 -8.402 1.00 93.06 97 ASP A N 1
ATOM 727 C CA . ASP A 1 97 ? 0.523 -5.523 -8.269 1.00 93.06 97 ASP A CA 1
ATOM 728 C C . ASP A 1 97 ? -0.000 -5.471 -6.822 1.00 93.06 97 ASP A C 1
ATOM 730 O O . ASP A 1 97 ? 0.262 -6.351 -5.999 1.00 93.06 97 ASP A O 1
ATOM 734 N N . VAL A 1 98 ? -0.664 -4.365 -6.472 1.00 95.19 98 VAL A N 1
ATOM 735 C CA . VAL A 1 98 ? -1.122 -4.099 -5.098 1.00 95.19 98 VAL A CA 1
ATOM 736 C C . VAL A 1 98 ? -2.272 -5.010 -4.668 1.00 95.19 98 VAL A C 1
ATOM 738 O O . VAL A 1 98 ? -2.479 -5.184 -3.473 1.00 95.19 98 VAL A O 1
ATOM 741 N N . LEU A 1 99 ? -3.009 -5.608 -5.610 1.00 96.50 99 LEU A N 1
ATOM 742 C CA . LEU A 1 99 ? -4.128 -6.512 -5.314 1.00 96.50 99 LEU A CA 1
ATOM 743 C C . LEU A 1 99 ? -3.709 -7.982 -5.236 1.00 96.50 99 LEU A C 1
ATOM 745 O O . LEU A 1 99 ? -4.540 -8.828 -4.907 1.00 96.50 99 LEU A O 1
ATOM 749 N N . LYS A 1 100 ? -2.436 -8.297 -5.506 1.00 94.25 100 LYS A N 1
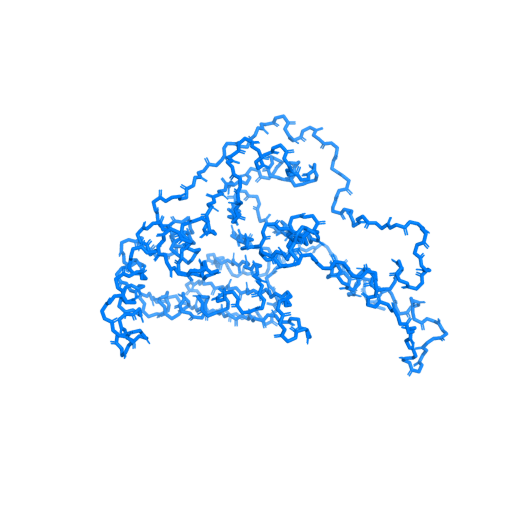ATOM 750 C CA . LYS A 1 100 ? -1.932 -9.669 -5.525 1.00 94.25 100 LYS A CA 1
ATOM 751 C C . LYS A 1 100 ? -2.324 -10.442 -4.262 1.00 94.25 100 LYS A C 1
ATOM 753 O O . LYS A 1 100 ? -1.883 -10.126 -3.158 1.00 94.25 100 LYS A O 1
ATOM 758 N N . GLY A 1 101 ? -3.108 -11.499 -4.465 1.00 94.56 101 GLY A N 1
ATOM 759 C CA . GLY A 1 101 ? -3.504 -12.448 -3.425 1.00 94.56 101 GLY A CA 1
ATOM 760 C C . GLY A 1 101 ? -4.637 -11.988 -2.504 1.00 94.56 101 GLY A C 1
ATOM 761 O O . GLY A 1 101 ? -5.009 -12.743 -1.607 1.00 94.56 101 GLY A O 1
ATOM 762 N N . LEU A 1 102 ? -5.204 -10.791 -2.699 1.00 97.81 102 LEU A N 1
ATOM 763 C CA . LEU A 1 102 ? -6.368 -10.339 -1.934 1.00 97.81 102 LEU A CA 1
ATOM 764 C C . LEU A 1 102 ? -7.513 -11.356 -2.049 1.00 97.81 102 LEU A C 1
ATOM 766 O O . LEU A 1 102 ? -7.931 -11.749 -3.134 1.00 97.81 102 LEU A O 1
ATOM 770 N N . LYS A 1 103 ? -8.026 -11.827 -0.914 1.00 96.88 103 LYS A N 1
ATOM 771 C CA . LYS A 1 103 ? -9.069 -12.857 -0.927 1.00 96.88 103 LYS A CA 1
ATOM 772 C C . LYS A 1 103 ? -10.345 -12.344 -1.614 1.00 96.88 103 LYS A C 1
ATOM 774 O O . LYS A 1 103 ? -10.680 -11.164 -1.463 1.00 96.88 103 LYS A O 1
ATOM 779 N N . PRO A 1 104 ? -11.111 -13.217 -2.294 1.00 97.50 104 PRO A N 1
ATOM 780 C CA . PRO A 1 104 ? -12.453 -12.878 -2.757 1.00 97.50 104 PRO A CA 1
ATOM 781 C C . PRO A 1 104 ? -13.332 -12.352 -1.618 1.00 97.50 104 PRO A C 1
ATOM 783 O O . PRO A 1 104 ? -13.308 -12.887 -0.510 1.00 97.50 104 PRO A O 1
ATOM 786 N N . GLY A 1 105 ? -14.083 -11.280 -1.873 1.00 98.06 105 GLY A N 1
ATOM 787 C CA . GLY A 1 105 ? -14.854 -10.561 -0.855 1.00 98.06 105 GLY A CA 1
ATOM 788 C C . GLY A 1 105 ? -14.016 -9.695 0.096 1.00 98.06 105 GLY A C 1
ATOM 789 O O . GLY A 1 105 ? -14.581 -9.022 0.961 1.00 98.06 105 GLY A O 1
ATOM 790 N N . GLY A 1 106 ? -12.687 -9.680 -0.052 1.00 98.25 106 GLY A N 1
ATOM 791 C CA . GLY A 1 106 ? -11.779 -8.833 0.715 1.00 98.25 106 GLY A CA 1
ATOM 792 C C . GLY A 1 106 ? -12.019 -7.342 0.477 1.00 98.25 106 GLY A C 1
ATOM 793 O O . GLY A 1 106 ? -12.812 -6.941 -0.377 1.00 98.25 106 GLY A O 1
ATOM 794 N N . SER A 1 107 ? -11.343 -6.499 1.254 1.00 98.81 107 SER A N 1
ATOM 795 C CA . SER A 1 107 ? -11.474 -5.039 1.152 1.00 98.81 107 SER A CA 1
ATOM 796 C C . SER A 1 107 ? -10.212 -4.388 0.602 1.00 98.81 107 SER A C 1
ATOM 798 O O . SER A 1 107 ? -9.106 -4.695 1.047 1.00 98.81 107 SER A O 1
ATOM 800 N N . PHE A 1 108 ? -10.385 -3.449 -0.327 1.00 98.81 108 PHE A N 1
ATOM 801 C CA . PHE A 1 108 ? -9.310 -2.627 -0.870 1.00 98.81 108 PHE A CA 1
ATOM 802 C C . PHE A 1 108 ? -9.569 -1.150 -0.570 1.00 98.81 108 PHE A C 1
ATOM 804 O O . PHE A 1 108 ? -10.593 -0.615 -0.979 1.00 98.81 108 PHE A O 1
ATOM 811 N N . LEU A 1 109 ? -8.643 -0.493 0.130 1.00 98.75 109 LEU A N 1
ATOM 812 C CA . LEU A 1 109 ? -8.671 0.941 0.416 1.00 98.75 109 LEU A CA 1
ATOM 813 C C . LEU A 1 109 ? -7.592 1.667 -0.395 1.00 98.75 109 LEU A C 1
ATOM 815 O O . LEU A 1 109 ? -6.400 1.427 -0.202 1.00 98.75 109 LEU A O 1
ATOM 819 N N . LEU A 1 110 ? -7.988 2.610 -1.243 1.00 98.50 110 LEU A N 1
ATOM 820 C CA . LEU A 1 110 ? -7.071 3.445 -2.016 1.00 98.50 110 LEU A CA 1
ATOM 821 C C . LEU A 1 110 ? -7.105 4.896 -1.522 1.00 98.50 110 LEU A C 1
ATOM 823 O O . LEU A 1 110 ? -8.158 5.532 -1.496 1.00 98.50 110 LEU A O 1
ATOM 827 N N . ASN A 1 111 ? -5.939 5.452 -1.182 1.00 96.88 111 ASN A N 1
ATOM 828 C CA . ASN A 1 111 ? -5.792 6.903 -1.098 1.00 96.88 111 ASN A CA 1
ATOM 829 C C . ASN A 1 111 ? -5.810 7.463 -2.526 1.00 96.88 111 ASN A C 1
ATOM 831 O O . ASN A 1 111 ? -4.815 7.330 -3.240 1.00 96.88 111 ASN A O 1
ATOM 835 N N . SER A 1 112 ? -6.927 8.055 -2.942 1.00 95.12 112 SER A N 1
ATOM 836 C CA . SER A 1 112 ? -7.085 8.655 -4.269 1.00 95.12 112 SER A CA 1
ATOM 837 C C . SER A 1 112 ? -7.116 10.172 -4.168 1.00 95.12 112 SER A C 1
ATOM 839 O O . SER A 1 112 ? -7.785 10.735 -3.309 1.00 95.12 112 SER A O 1
ATOM 841 N N . VAL A 1 113 ? -6.410 10.854 -5.068 1.00 91.75 113 VAL A N 1
ATOM 842 C CA . VAL A 1 113 ? -6.477 12.321 -5.177 1.00 91.75 113 VAL A CA 1
ATOM 843 C C . VAL A 1 113 ? -7.667 12.798 -6.016 1.00 91.75 113 VAL A C 1
ATOM 845 O O . VAL A 1 113 ? -7.934 13.999 -6.053 1.00 91.75 113 VAL A O 1
ATOM 848 N N . HIS A 1 114 ? -8.380 11.873 -6.660 1.00 93.38 114 HIS A N 1
ATOM 849 C CA . HIS A 1 114 ? -9.519 12.136 -7.533 1.00 93.38 114 HIS A CA 1
ATOM 850 C C . HIS A 1 114 ? -10.838 11.664 -6.901 1.00 93.38 114 HIS A C 1
ATOM 852 O O . HIS A 1 114 ? -10.834 10.963 -5.889 1.00 93.38 114 HIS A O 1
ATOM 858 N N . ASP A 1 115 ? -11.963 12.057 -7.497 1.00 95.06 115 ASP A N 1
ATOM 859 C CA . ASP A 1 115 ? -13.288 11.521 -7.160 1.00 95.06 115 ASP A CA 1
ATOM 860 C C . ASP A 1 115 ? -13.457 10.060 -7.620 1.00 95.06 115 ASP A C 1
ATOM 862 O O . ASP A 1 115 ? -12.585 9.496 -8.291 1.00 95.06 115 ASP A O 1
ATOM 866 N N . ALA A 1 116 ? -14.566 9.424 -7.231 1.00 96.06 116 ALA A N 1
ATOM 867 C CA . ALA A 1 116 ? -14.844 8.028 -7.558 1.00 96.06 116 ALA A CA 1
ATOM 868 C C . ALA A 1 116 ? -14.895 7.764 -9.066 1.00 96.06 116 ALA A C 1
ATOM 870 O O . ALA A 1 116 ? -14.290 6.796 -9.524 1.00 96.06 116 ALA A O 1
ATOM 871 N N . GLU A 1 117 ? -15.552 8.632 -9.837 1.00 96.25 117 GLU A N 1
ATOM 872 C CA . GLU A 1 117 ? -15.686 8.486 -11.289 1.00 96.25 117 GLU A CA 1
ATOM 873 C C . GLU A 1 117 ? -14.317 8.506 -11.978 1.00 96.25 117 GLU A C 1
ATOM 875 O O . GLU A 1 117 ? -13.953 7.563 -12.685 1.00 96.25 117 GLU A O 1
ATOM 880 N N . THR A 1 118 ? -13.512 9.533 -11.703 1.00 96.12 118 THR A N 1
ATOM 881 C CA . THR A 1 118 ? -12.172 9.680 -12.275 1.00 96.12 118 THR A CA 1
ATOM 882 C C . THR A 1 118 ? -11.253 8.559 -11.798 1.00 96.12 118 THR A C 1
ATOM 884 O O . THR A 1 118 ? -10.529 7.970 -12.600 1.00 96.12 118 THR A O 1
ATOM 887 N N . THR A 1 119 ? -11.304 8.205 -10.507 1.00 96.00 119 THR A N 1
ATOM 888 C CA . THR A 1 119 ? -10.520 7.085 -9.964 1.00 96.00 119 THR A CA 1
ATOM 889 C C . THR A 1 119 ? -10.846 5.802 -10.721 1.00 96.00 119 THR A C 1
ATOM 891 O O . THR A 1 119 ? -9.940 5.154 -11.239 1.00 96.00 119 THR A O 1
ATOM 894 N N . CYS A 1 120 ? -12.130 5.477 -10.877 1.00 96.19 120 CYS A N 1
ATOM 895 C CA . CYS A 1 120 ? -12.574 4.304 -11.621 1.00 96.19 120 CYS A CA 1
ATOM 896 C C . CYS A 1 120 ? -12.129 4.339 -13.082 1.00 96.19 120 CYS A C 1
ATOM 898 O O . CYS A 1 120 ? -11.654 3.327 -13.588 1.00 96.19 120 CYS A O 1
ATOM 900 N N . ALA A 1 121 ? -12.233 5.485 -13.758 1.00 95.06 121 ALA A N 1
ATOM 901 C CA . ALA A 1 121 ? -11.798 5.621 -15.144 1.00 95.06 121 ALA A CA 1
ATOM 902 C C . ALA A 1 121 ? -10.292 5.340 -15.298 1.00 95.06 121 ALA A C 1
ATOM 904 O O . ALA A 1 121 ? -9.896 4.608 -16.207 1.00 95.06 121 ALA A O 1
ATOM 905 N N . THR A 1 122 ? -9.477 5.860 -14.374 1.00 93.06 122 THR A N 1
ATOM 906 C CA . THR A 1 122 ? -8.005 5.766 -14.405 1.00 93.06 122 THR A CA 1
ATOM 907 C C . THR A 1 122 ? -7.424 4.442 -13.911 1.00 93.06 122 THR A C 1
ATOM 909 O O . THR A 1 122 ? -6.255 4.177 -14.178 1.00 93.06 122 THR A O 1
ATOM 912 N N . LEU A 1 123 ? -8.199 3.596 -13.220 1.00 95.12 123 LEU A N 1
ATOM 913 C CA . LEU A 1 123 ? -7.691 2.308 -12.743 1.00 95.12 123 LEU A CA 1
ATOM 914 C C . LEU A 1 123 ? -7.233 1.412 -13.912 1.00 95.12 123 LEU A C 1
ATOM 916 O O . LEU A 1 123 ? -7.958 1.301 -14.909 1.00 95.12 123 LEU A O 1
ATOM 920 N N . PRO A 1 124 ? -6.092 0.709 -13.777 1.00 94.19 124 PRO A N 1
ATOM 921 C CA . PRO A 1 124 ? -5.660 -0.284 -14.752 1.00 94.19 124 PRO A CA 1
ATOM 922 C C . PRO A 1 124 ? -6.705 -1.383 -14.978 1.00 94.19 124 PRO A C 1
ATOM 924 O O . PRO A 1 124 ? -7.356 -1.848 -14.039 1.00 94.19 124 PRO A O 1
ATOM 927 N N . ASP A 1 125 ? -6.811 -1.858 -16.217 1.00 94.69 125 ASP A N 1
ATOM 928 C CA . ASP A 1 125 ? -7.814 -2.850 -16.624 1.00 94.69 125 ASP A CA 1
ATOM 929 C C . ASP A 1 125 ? -7.712 -4.169 -15.843 1.00 94.69 125 ASP A C 1
ATOM 931 O O . ASP A 1 125 ? -8.734 -4.711 -15.423 1.00 94.69 125 ASP A O 1
ATOM 935 N N . HIS A 1 126 ? -6.495 -4.644 -15.552 1.00 94.38 126 HIS A N 1
ATOM 936 C CA . HIS A 1 126 ? -6.295 -5.840 -14.724 1.00 94.38 126 HIS A CA 1
ATOM 937 C C . HIS A 1 126 ? -6.848 -5.653 -13.299 1.00 94.38 126 HIS A C 1
ATOM 939 O O . HIS A 1 126 ? -7.453 -6.569 -12.745 1.00 94.38 126 HIS A O 1
ATOM 945 N N . MET A 1 127 ? -6.717 -4.455 -12.709 1.00 96.62 127 MET A N 1
ATOM 946 C CA . MET A 1 127 ? -7.292 -4.164 -11.392 1.00 96.62 127 MET A CA 1
ATOM 947 C C . MET A 1 127 ? -8.815 -4.134 -11.462 1.00 96.62 127 MET A C 1
ATOM 949 O O . MET A 1 127 ? -9.464 -4.758 -10.628 1.00 96.62 127 MET A O 1
ATOM 953 N N . LYS A 1 128 ? -9.395 -3.459 -12.464 1.00 97.38 128 LYS A N 1
ATOM 954 C CA . LYS A 1 128 ? -10.851 -3.437 -12.686 1.00 97.38 128 LYS A CA 1
ATOM 955 C C . LYS A 1 128 ? -11.412 -4.857 -12.790 1.00 97.38 128 LYS A C 1
ATOM 957 O O . LYS A 1 128 ? -12.349 -5.209 -12.070 1.00 97.38 128 LYS A O 1
ATOM 962 N N . ALA A 1 129 ? -10.784 -5.687 -13.625 1.00 97.44 129 ALA A N 1
ATOM 963 C CA . ALA A 1 129 ? -11.143 -7.088 -13.795 1.00 97.44 129 ALA A CA 1
ATOM 964 C C . ALA A 1 129 ? -11.051 -7.863 -12.476 1.00 97.44 129 ALA A C 1
ATOM 966 O O . ALA A 1 129 ? -11.983 -8.584 -12.116 1.00 97.44 129 ALA A O 1
ATOM 967 N N . TYR A 1 130 ? -9.958 -7.684 -11.732 1.00 97.62 130 TYR A N 1
ATOM 968 C CA . TYR A 1 130 ? -9.738 -8.350 -10.455 1.00 97.62 130 TYR A CA 1
ATOM 969 C C . TYR A 1 130 ? -10.788 -7.971 -9.407 1.00 97.62 130 TYR A C 1
ATOM 971 O O . TYR A 1 130 ? -11.345 -8.859 -8.757 1.00 97.62 130 TYR A O 1
ATOM 979 N N . LEU A 1 131 ? -11.081 -6.674 -9.259 1.00 98.31 131 LEU A N 1
ATOM 980 C CA . LEU A 1 131 ? -12.070 -6.164 -8.307 1.00 98.31 131 LEU A CA 1
ATOM 981 C C . LEU A 1 131 ? -13.445 -6.795 -8.554 1.00 98.31 131 LEU A C 1
ATOM 983 O O . LEU A 1 131 ? -14.082 -7.265 -7.611 1.00 98.31 131 LEU A O 1
ATOM 987 N N . ALA A 1 132 ? -13.877 -6.858 -9.816 1.00 98.31 132 ALA A N 1
ATOM 988 C CA . ALA A 1 132 ? -15.185 -7.394 -10.177 1.00 98.31 132 ALA A CA 1
ATOM 989 C C . ALA A 1 132 ? -15.259 -8.924 -10.071 1.00 98.31 132 ALA A C 1
ATOM 991 O O . ALA A 1 132 ? -16.192 -9.444 -9.459 1.00 98.31 132 ALA A O 1
ATOM 992 N N . LYS A 1 133 ? -14.264 -9.652 -10.603 1.00 97.69 133 LYS A N 1
ATOM 993 C CA . LYS A 1 133 ? -14.223 -11.129 -10.562 1.00 97.69 133 LYS A CA 1
ATOM 994 C C . LYS A 1 133 ? -14.176 -11.676 -9.137 1.00 97.69 133 LYS A C 1
ATOM 996 O O . LYS A 1 133 ? -14.731 -12.736 -8.874 1.00 97.69 133 LYS A O 1
ATOM 1001 N N . ASN A 1 134 ? -13.519 -10.958 -8.227 1.00 97.81 134 ASN A N 1
ATOM 1002 C CA . ASN A 1 134 ? -13.344 -11.380 -6.839 1.00 97.81 134 ASN A CA 1
ATOM 1003 C C . ASN A 1 134 ? -14.325 -10.703 -5.872 1.00 97.81 134 ASN A C 1
ATOM 1005 O O . ASN A 1 134 ? -14.203 -10.900 -4.665 1.00 97.81 134 ASN A O 1
ATOM 1009 N N . HIS A 1 135 ? -15.290 -9.920 -6.368 1.00 98.19 135 HIS A N 1
ATOM 1010 C CA . HIS A 1 135 ? -16.278 -9.208 -5.547 1.00 98.19 135 HIS A CA 1
ATOM 1011 C C . HIS A 1 135 ? -15.637 -8.379 -4.421 1.00 98.19 135 HIS A C 1
ATOM 1013 O O . HIS A 1 135 ? -16.060 -8.429 -3.265 1.00 98.19 135 HIS A O 1
ATOM 1019 N N . ILE A 1 136 ? -14.567 -7.656 -4.752 1.00 98.69 136 ILE A N 1
ATOM 1020 C CA . ILE A 1 136 ? -13.805 -6.877 -3.778 1.00 98.69 136 ILE A CA 1
ATOM 1021 C C . ILE A 1 136 ? -14.629 -5.683 -3.302 1.00 98.69 136 ILE A C 1
ATOM 1023 O O . ILE A 1 136 ? -15.210 -4.942 -4.094 1.00 98.69 136 ILE A O 1
ATOM 1027 N N . ASN A 1 137 ? -14.627 -5.456 -1.990 1.00 98.69 137 ASN A N 1
ATOM 1028 C CA . ASN A 1 137 ? -15.170 -4.244 -1.400 1.00 98.69 137 ASN A CA 1
ATOM 1029 C C . ASN A 1 137 ? -14.173 -3.099 -1.614 1.00 98.69 137 ASN A C 1
ATOM 1031 O O . ASN A 1 137 ? -13.185 -2.984 -0.885 1.00 98.69 137 ASN A O 1
ATOM 1035 N N . PHE A 1 138 ? -14.413 -2.280 -2.638 1.00 98.75 138 PHE A N 1
ATOM 1036 C CA . PHE A 1 138 ? -13.532 -1.175 -2.995 1.00 98.75 138 PHE A CA 1
ATOM 1037 C C . PHE A 1 138 ? -13.922 0.116 -2.266 1.00 98.75 138 PHE A C 1
ATOM 1039 O O . PHE A 1 138 ? -15.080 0.531 -2.273 1.00 98.75 138 PHE A O 1
ATOM 1046 N N . TYR A 1 139 ? -12.937 0.752 -1.637 1.00 98.75 139 TYR A N 1
ATOM 1047 C CA . TYR A 1 139 ? -13.073 2.004 -0.910 1.00 98.75 139 TYR A CA 1
ATOM 1048 C C . TYR A 1 139 ? -12.016 3.006 -1.361 1.00 98.75 139 TYR A C 1
ATOM 1050 O O . TYR A 1 139 ? -10.854 2.648 -1.581 1.00 98.75 139 TYR A O 1
ATOM 1058 N N . ILE A 1 140 ? -12.399 4.276 -1.413 1.00 98.56 140 ILE A N 1
ATOM 1059 C CA . ILE A 1 140 ? -11.485 5.386 -1.672 1.00 98.56 140 ILE A CA 1
ATOM 1060 C C . ILE A 1 140 ? -11.565 6.430 -0.563 1.00 98.56 140 ILE A C 1
ATOM 1062 O O . ILE A 1 140 ? -12.566 6.560 0.142 1.00 98.56 140 ILE A O 1
ATOM 1066 N N . ILE A 1 141 ? -10.485 7.186 -0.413 1.00 98.31 141 ILE A N 1
ATOM 1067 C CA . ILE A 1 141 ? -10.434 8.379 0.431 1.00 98.31 141 ILE A CA 1
ATOM 1068 C C . ILE A 1 141 ? -9.395 9.346 -0.130 1.00 98.31 141 ILE A C 1
ATOM 1070 O O . ILE A 1 141 ? -8.307 8.924 -0.515 1.00 98.31 141 ILE A O 1
ATOM 1074 N N . ASN A 1 142 ? -9.687 10.646 -0.132 1.00 97.06 142 ASN A N 1
ATOM 1075 C CA . ASN A 1 142 ? -8.695 11.665 -0.476 1.00 97.06 142 ASN A CA 1
ATOM 1076 C C . ASN A 1 142 ? -7.977 12.174 0.774 1.00 97.06 142 ASN A C 1
ATOM 1078 O O . ASN A 1 142 ? -8.162 13.309 1.221 1.00 97.06 142 ASN A O 1
ATOM 1082 N N . ALA A 1 143 ? -7.147 11.309 1.360 1.00 96.31 143 ALA A N 1
ATOM 1083 C CA . ALA A 1 143 ? -6.430 11.632 2.588 1.00 96.31 143 ALA A CA 1
ATOM 1084 C C . ALA A 1 143 ? -5.417 12.767 2.382 1.00 96.31 143 ALA A C 1
ATOM 1086 O O . ALA A 1 143 ? -5.143 13.515 3.317 1.00 96.31 143 ALA A O 1
ATOM 1087 N N . THR A 1 144 ? -4.892 12.928 1.163 1.00 93.25 144 THR A N 1
ATOM 1088 C CA . THR A 1 144 ? -3.985 14.028 0.799 1.00 93.25 144 THR A CA 1
ATOM 1089 C C . THR A 1 144 ? -4.677 15.387 0.918 1.00 93.25 144 THR A C 1
ATOM 1091 O O . THR A 1 144 ? -4.139 16.291 1.556 1.00 93.25 144 THR A O 1
ATOM 1094 N N . LYS A 1 145 ? -5.886 15.524 0.356 1.00 94.56 145 LYS A N 1
ATOM 1095 C CA . LYS A 1 145 ? -6.692 16.748 0.462 1.00 94.56 145 LYS A CA 1
ATOM 1096 C C . LYS A 1 145 ? -7.078 17.032 1.913 1.00 94.56 145 LYS A C 1
ATOM 1098 O O . LYS A 1 145 ? -6.836 18.134 2.392 1.00 94.56 145 LYS A O 1
ATOM 1103 N N . ILE A 1 146 ? -7.580 16.022 2.628 1.00 96.50 146 ILE A N 1
ATOM 1104 C CA . ILE A 1 146 ? -7.980 16.156 4.038 1.00 96.50 146 ILE A CA 1
ATOM 1105 C C . ILE A 1 146 ? -6.787 16.599 4.901 1.00 96.50 146 ILE A C 1
ATOM 1107 O O . ILE A 1 146 ? -6.913 17.503 5.723 1.00 96.50 146 ILE A O 1
ATOM 1111 N N . ALA A 1 147 ? -5.604 16.005 4.708 1.00 94.38 147 ALA A N 1
ATOM 1112 C CA . ALA A 1 147 ? -4.405 16.393 5.448 1.00 94.38 147 ALA A CA 1
ATOM 1113 C C . ALA A 1 147 ? -3.994 17.846 5.163 1.00 94.38 147 ALA A C 1
ATOM 1115 O O . ALA A 1 147 ? -3.601 18.557 6.089 1.00 94.38 147 ALA A O 1
ATOM 1116 N N . ALA A 1 148 ? -4.105 18.300 3.912 1.00 93.19 148 ALA A N 1
ATOM 1117 C CA . ALA A 1 148 ? -3.816 19.681 3.543 1.00 93.19 148 ALA A CA 1
ATOM 1118 C C . ALA A 1 148 ? -4.805 20.667 4.192 1.00 93.19 148 ALA A C 1
ATOM 1120 O O . ALA A 1 148 ? -4.373 21.642 4.803 1.00 93.19 148 ALA A O 1
ATOM 1121 N N . GLU A 1 149 ? -6.107 20.381 4.127 1.00 95.19 149 GLU A N 1
ATOM 1122 C CA . GLU A 1 149 ? -7.172 21.216 4.705 1.00 95.19 149 GLU A CA 1
ATOM 1123 C C . GLU A 1 149 ? -7.084 21.309 6.236 1.00 95.19 149 GLU A C 1
ATOM 1125 O O . GLU A 1 149 ? -7.338 22.365 6.811 1.00 95.19 149 GLU A O 1
ATOM 1130 N N . LEU A 1 150 ? -6.651 20.232 6.899 1.00 95.19 150 LEU A N 1
ATOM 1131 C CA . LEU A 1 150 ? -6.422 20.197 8.347 1.00 95.19 150 LEU A CA 1
ATOM 1132 C C . LEU A 1 150 ? -5.052 20.753 8.774 1.00 95.19 150 LEU A C 1
ATOM 1134 O O . LEU A 1 150 ? -4.730 20.716 9.959 1.00 95.19 150 LEU A O 1
ATOM 1138 N N . GLY A 1 151 ? -4.215 21.222 7.841 1.00 92.75 151 GLY A N 1
ATOM 1139 C CA . GLY A 1 151 ? -2.882 21.767 8.129 1.00 92.75 151 GLY A CA 1
ATOM 1140 C C . GLY A 1 151 ? -1.818 20.724 8.508 1.00 92.75 151 GLY A C 1
ATOM 1141 O O . GLY A 1 151 ? -0.760 21.069 9.030 1.00 92.75 151 GLY A O 1
ATOM 1142 N N . LEU A 1 152 ? -2.060 19.437 8.245 1.00 89.06 152 LEU A N 1
ATOM 1143 C CA . LEU A 1 152 ? -1.133 18.329 8.521 1.00 89.06 152 LEU A CA 1
ATOM 1144 C C . LEU A 1 152 ? -0.072 18.131 7.422 1.00 89.06 152 LEU A C 1
ATOM 1146 O O . LEU A 1 152 ? 0.822 17.285 7.558 1.00 89.06 152 LEU A O 1
ATOM 1150 N N . GLY A 1 153 ? -0.143 18.913 6.342 1.00 86.94 153 GLY A N 1
ATOM 1151 C CA . GLY A 1 153 ? 0.758 18.815 5.197 1.00 86.94 153 GLY A CA 1
ATOM 1152 C C . GLY A 1 153 ? 0.576 17.482 4.470 1.00 86.94 153 GLY A C 1
ATOM 1153 O O . GLY A 1 153 ? -0.538 17.100 4.139 1.00 86.94 153 GLY A O 1
ATOM 1154 N N . SER A 1 154 ? 1.665 16.746 4.245 1.00 82.81 154 SER A N 1
ATOM 1155 C CA . SER A 1 154 ? 1.635 15.436 3.573 1.00 82.81 154 SER A CA 1
ATOM 1156 C C . SER A 1 154 ? 1.370 14.244 4.507 1.00 82.81 154 SER A C 1
ATOM 1158 O O . SER A 1 154 ? 1.515 13.095 4.093 1.00 82.81 154 SER A O 1
ATOM 1160 N N . ARG A 1 155 ? 1.025 14.480 5.781 1.00 87.62 155 ARG A N 1
ATOM 1161 C CA . ARG A 1 155 ? 0.839 13.411 6.777 1.00 87.62 155 ARG A CA 1
ATOM 1162 C C . ARG A 1 155 ? -0.576 12.844 6.720 1.00 87.62 155 ARG A C 1
ATOM 1164 O O . ARG A 1 155 ? -1.473 13.320 7.406 1.00 87.62 155 ARG A O 1
ATOM 1171 N N . THR A 1 156 ? -0.752 11.790 5.932 1.00 93.75 156 THR A N 1
ATOM 1172 C CA . THR A 1 156 ? -2.038 11.093 5.761 1.00 93.75 156 THR A CA 1
ATOM 1173 C C . THR A 1 156 ? -2.247 9.941 6.749 1.00 93.75 156 THR A C 1
ATOM 1175 O O . THR A 1 156 ? -3.338 9.382 6.832 1.00 93.75 156 THR A O 1
ATOM 1178 N N . ASN A 1 157 ? -1.222 9.580 7.524 1.00 94.44 157 ASN A N 1
ATOM 1179 C CA . ASN A 1 157 ? -1.193 8.377 8.356 1.00 94.44 157 ASN A CA 1
ATOM 1180 C C . ASN A 1 157 ? -2.371 8.229 9.337 1.00 94.44 157 ASN A C 1
ATOM 1182 O O . ASN A 1 157 ? -2.967 7.158 9.381 1.00 94.44 157 ASN A O 1
ATOM 1186 N N . THR A 1 158 ? -2.731 9.270 10.094 1.00 95.88 158 THR A N 1
ATOM 1187 C CA . THR A 1 158 ? -3.849 9.231 11.058 1.00 95.88 158 THR A CA 1
ATOM 1188 C C . THR A 1 158 ? -5.196 9.041 10.353 1.00 95.88 158 THR A C 1
ATOM 1190 O O . THR A 1 158 ? -6.045 8.290 10.830 1.00 95.88 158 THR A O 1
ATOM 1193 N N . ILE A 1 159 ? -5.366 9.673 9.188 1.00 97.88 159 ILE A N 1
ATOM 1194 C CA . ILE A 1 159 ? -6.581 9.595 8.364 1.00 97.88 159 ILE A CA 1
ATOM 1195 C C . ILE A 1 159 ? -6.742 8.166 7.835 1.00 97.88 159 ILE A C 1
ATOM 1197 O O . ILE A 1 159 ? -7.775 7.535 8.051 1.00 97.88 159 ILE A O 1
ATOM 1201 N N . MET A 1 160 ? -5.684 7.623 7.220 1.00 98.00 160 MET A N 1
ATOM 1202 C CA . MET A 1 160 ? -5.676 6.255 6.688 1.00 98.00 160 MET A CA 1
ATOM 1203 C C . MET A 1 160 ? -5.827 5.200 7.792 1.00 98.00 160 MET A C 1
ATOM 1205 O O . MET A 1 160 ? -6.484 4.183 7.587 1.00 98.00 160 MET A O 1
ATOM 1209 N N . GLN A 1 161 ? -5.261 5.442 8.979 1.00 98.00 161 GLN A N 1
ATOM 1210 C CA . GLN A 1 161 ? -5.431 4.563 10.137 1.00 98.00 161 GLN A CA 1
ATOM 1211 C C . GLN A 1 161 ? -6.896 4.496 10.586 1.00 98.00 161 GLN A C 1
ATOM 1213 O O . GLN A 1 161 ? -7.401 3.411 10.870 1.00 98.00 161 GLN A O 1
ATOM 1218 N N . SER A 1 162 ? -7.582 5.640 10.636 1.00 98.00 162 SER A N 1
ATOM 1219 C CA . SER A 1 162 ? -8.995 5.696 11.026 1.00 98.00 162 SER A CA 1
ATOM 1220 C C . SER A 1 162 ? -9.874 4.986 9.991 1.00 98.00 162 SER A C 1
ATOM 1222 O O . SER A 1 162 ? -10.701 4.146 10.350 1.00 98.00 162 SER A O 1
ATOM 1224 N N . ALA A 1 163 ? -9.604 5.220 8.701 1.00 98.38 163 ALA A N 1
ATOM 1225 C CA . ALA A 1 163 ? -10.257 4.521 7.596 1.00 98.38 163 ALA A CA 1
ATOM 1226 C C . ALA A 1 163 ? -10.082 2.994 7.687 1.00 98.38 163 ALA A C 1
ATOM 1228 O O . ALA A 1 163 ? -11.048 2.249 7.526 1.00 98.38 163 ALA A O 1
ATOM 1229 N N . PHE A 1 164 ? -8.877 2.513 8.019 1.00 98.38 164 PHE A N 1
ATOM 1230 C CA . PHE A 1 164 ? -8.638 1.089 8.260 1.00 98.38 164 PHE A CA 1
ATOM 1231 C C . PHE A 1 164 ? -9.543 0.537 9.367 1.00 98.38 164 PHE A C 1
ATOM 1233 O O . PHE A 1 164 ? -10.232 -0.454 9.137 1.00 98.38 164 PHE A O 1
ATOM 1240 N N . PHE A 1 165 ? -9.592 1.171 10.542 1.00 97.94 165 PHE A N 1
ATOM 1241 C CA . PHE A 1 165 ? -10.441 0.690 11.637 1.00 97.94 165 PHE A CA 1
ATOM 1242 C C . PHE A 1 165 ? -11.930 0.711 11.285 1.00 97.94 165 PHE A C 1
ATOM 1244 O O . PHE A 1 165 ? -12.658 -0.196 11.689 1.00 97.94 165 PHE A O 1
ATOM 1251 N N . LYS A 1 166 ? -12.370 1.704 10.504 1.00 97.62 166 LYS A N 1
ATOM 1252 C CA . LYS A 1 166 ? -13.752 1.811 10.030 1.00 97.62 166 LYS A CA 1
ATOM 1253 C C . LYS A 1 166 ? -14.146 0.650 9.118 1.00 97.62 166 LYS A C 1
ATOM 1255 O O . LYS A 1 166 ? -15.237 0.110 9.268 1.00 97.62 166 LYS A O 1
ATOM 1260 N N . ILE A 1 167 ? -13.271 0.283 8.180 1.00 97.69 167 ILE A N 1
ATOM 1261 C CA . ILE A 1 167 ? -13.559 -0.725 7.150 1.00 97.69 167 ILE A CA 1
ATOM 1262 C C . ILE A 1 167 ? -13.304 -2.141 7.671 1.00 97.69 167 ILE A C 1
ATOM 1264 O O . ILE A 1 167 ? -14.129 -3.031 7.486 1.00 97.69 167 ILE A O 1
ATOM 1268 N N . ALA A 1 168 ? -12.156 -2.362 8.314 1.00 95.12 168 ALA A N 1
ATOM 1269 C CA . ALA A 1 168 ? -11.707 -3.693 8.710 1.00 95.12 168 ALA A CA 1
ATOM 1270 C C . ALA A 1 168 ? -12.524 -4.283 9.866 1.00 95.12 168 ALA A C 1
ATOM 1272 O O . ALA A 1 168 ? -12.551 -5.501 10.026 1.00 95.12 168 ALA A O 1
ATOM 1273 N N . ASN A 1 169 ? -13.158 -3.431 10.684 1.00 90.94 169 ASN A N 1
ATOM 1274 C CA . ASN A 1 169 ? -14.023 -3.823 11.801 1.00 90.94 169 ASN A CA 1
ATOM 1275 C C . ASN A 1 169 ? -13.398 -4.886 12.737 1.00 90.94 169 ASN A C 1
ATOM 1277 O O . ASN A 1 169 ? -14.072 -5.767 13.268 1.00 90.94 169 ASN A O 1
ATOM 1281 N N . VAL A 1 170 ? -12.076 -4.815 12.932 1.00 91.69 170 VAL A N 1
ATOM 1282 C CA . VAL A 1 170 ? -11.312 -5.734 13.800 1.00 91.69 170 VAL A CA 1
ATOM 1283 C C . VAL A 1 170 ? -11.608 -5.520 15.289 1.00 91.69 170 VAL A C 1
ATOM 1285 O O . VAL A 1 170 ? -11.443 -6.435 16.097 1.00 91.69 170 VAL A O 1
ATOM 1288 N N . ILE A 1 171 ? -12.052 -4.311 15.640 1.00 93.75 171 ILE A N 1
ATOM 1289 C CA . ILE A 1 171 ? -12.598 -3.891 16.935 1.00 93.75 171 ILE A CA 1
ATOM 1290 C C . ILE A 1 171 ? -13.744 -2.898 16.677 1.00 93.75 171 ILE A C 1
ATOM 1292 O O . ILE A 1 171 ? -13.763 -2.303 15.597 1.00 93.75 171 ILE A O 1
ATOM 1296 N N . PRO A 1 172 ? -14.658 -2.664 17.643 1.00 95.44 172 PRO A N 1
ATOM 1297 C CA . PRO A 1 172 ? -15.682 -1.630 17.506 1.00 95.44 172 PRO A CA 1
ATOM 1298 C C . PRO A 1 172 ? -15.062 -0.275 17.148 1.00 95.44 172 PRO A C 1
ATOM 1300 O O . PRO A 1 172 ? -14.092 0.149 17.784 1.00 95.44 172 PRO A O 1
ATOM 1303 N N . PHE A 1 173 ? -15.612 0.395 16.136 1.00 95.75 173 PHE A N 1
ATOM 1304 C CA . PHE A 1 173 ? -15.013 1.605 15.575 1.00 95.75 173 PHE A CA 1
ATOM 1305 C C . PHE A 1 173 ? -14.920 2.740 16.602 1.00 95.75 173 PHE A C 1
ATOM 1307 O O . PHE A 1 173 ? -13.895 3.408 16.694 1.00 95.75 173 PHE A O 1
ATOM 1314 N N . GLU A 1 174 ? -15.937 2.907 17.443 1.00 95.81 174 GLU A N 1
ATOM 1315 C CA . GLU A 1 174 ? -15.969 3.917 18.504 1.00 95.81 174 GLU A CA 1
ATOM 1316 C C . GLU A 1 174 ? -14.818 3.711 19.498 1.00 95.81 174 GLU A C 1
ATOM 1318 O O . GLU A 1 174 ? -14.141 4.665 19.883 1.00 95.81 174 GLU A O 1
ATOM 1323 N N . LYS A 1 175 ? -14.532 2.446 19.839 1.00 95.50 175 LYS A N 1
ATOM 1324 C CA . LYS A 1 175 ? -13.393 2.080 20.688 1.00 95.50 175 LY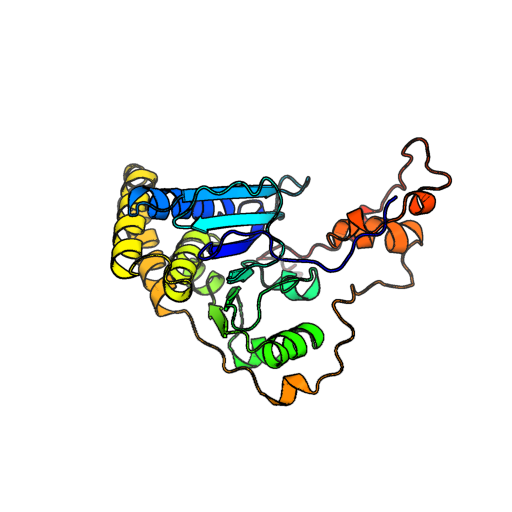S A CA 1
ATOM 1325 C C . LYS A 1 175 ? -12.064 2.370 19.990 1.00 95.50 175 LYS A C 1
ATOM 1327 O O . LYS A 1 175 ? -11.132 2.855 20.624 1.00 95.50 175 LYS A O 1
ATOM 1332 N N . ALA A 1 176 ? -11.967 2.100 18.687 1.00 95.88 176 ALA A N 1
ATOM 1333 C CA . ALA A 1 176 ? -10.775 2.440 17.915 1.00 95.88 176 ALA A CA 1
ATOM 1334 C C . ALA A 1 176 ? -10.509 3.952 17.924 1.00 95.88 176 ALA A C 1
ATOM 1336 O O . ALA A 1 176 ? -9.380 4.368 18.175 1.00 95.88 176 ALA A O 1
ATOM 1337 N N . VAL A 1 177 ? -11.543 4.772 17.709 1.00 97.00 177 VAL A N 1
ATOM 1338 C CA . VAL A 1 177 ? -11.446 6.239 17.739 1.00 97.00 177 VAL A CA 1
ATOM 1339 C C . VAL A 1 177 ? -10.965 6.734 19.104 1.00 97.00 177 VAL A C 1
ATOM 1341 O O . VAL A 1 177 ? -10.058 7.566 19.160 1.00 97.00 177 VAL A O 1
ATOM 1344 N N . GLU A 1 178 ? -11.522 6.208 20.198 1.00 96.94 178 GLU A N 1
ATOM 1345 C CA . GLU A 1 178 ? -11.098 6.544 21.562 1.00 96.94 178 GLU A CA 1
ATOM 1346 C C . GLU A 1 178 ? -9.606 6.249 21.782 1.00 96.94 178 GLU A C 1
ATOM 1348 O O . GLU A 1 178 ? -8.838 7.132 22.174 1.00 96.94 178 GLU A O 1
ATOM 1353 N N . GLU A 1 179 ? -9.167 5.034 21.453 1.00 96.81 179 GLU A N 1
ATOM 1354 C CA . GLU A 1 179 ? -7.780 4.593 21.634 1.00 96.81 179 GLU A CA 1
ATOM 1355 C C . GLU A 1 179 ? -6.802 5.357 20.731 1.00 96.81 179 GLU A C 1
ATOM 1357 O O . GLU A 1 179 ? -5.692 5.705 21.147 1.00 96.81 179 GLU A O 1
ATOM 1362 N N . MET A 1 180 ? -7.216 5.687 19.503 1.00 96.38 180 MET A N 1
ATOM 1363 C CA . MET A 1 180 ? -6.443 6.536 18.598 1.00 96.38 180 MET A CA 1
ATOM 1364 C C . MET A 1 180 ? -6.252 7.936 19.186 1.00 96.38 180 MET A C 1
ATOM 1366 O O . MET A 1 180 ? -5.119 8.424 19.238 1.00 96.38 180 MET A O 1
ATOM 1370 N N . LYS A 1 181 ? -7.322 8.571 19.684 1.00 96.44 181 LYS A N 1
ATOM 1371 C CA . LYS A 1 181 ? -7.246 9.893 20.329 1.00 96.44 181 LYS A CA 1
ATOM 1372 C C . LYS A 1 181 ? -6.388 9.843 21.597 1.00 96.44 181 LYS A C 1
ATOM 1374 O O . LYS A 1 181 ? -5.504 10.683 21.776 1.00 96.44 181 LYS A O 1
ATOM 1379 N N . HIS A 1 182 ? -6.522 8.806 22.419 1.00 95.25 182 HIS A N 1
ATOM 1380 C CA . HIS A 1 182 ? -5.664 8.611 23.588 1.00 95.25 182 HIS A CA 1
ATOM 1381 C C . HIS A 1 182 ? -4.176 8.460 23.207 1.00 95.25 182 HIS A C 1
ATOM 1383 O O . HIS A 1 182 ? -3.297 9.091 23.808 1.00 95.25 182 HIS A O 1
ATOM 1389 N N . ALA A 1 183 ? -3.868 7.695 22.156 1.00 93.06 183 ALA A N 1
ATOM 1390 C CA . ALA A 1 183 ? -2.502 7.546 21.659 1.00 93.06 183 ALA A CA 1
ATOM 1391 C C . ALA A 1 183 ? -1.936 8.854 21.068 1.00 93.06 183 ALA A C 1
ATOM 1393 O O . ALA A 1 183 ? -0.744 9.148 21.239 1.00 93.06 183 ALA A O 1
ATOM 1394 N N . ILE A 1 184 ? -2.773 9.660 20.409 1.00 93.31 184 ILE A N 1
ATOM 1395 C CA . ILE A 1 184 ? -2.417 11.001 19.926 1.00 93.31 184 ILE A CA 1
ATOM 1396 C C . ILE A 1 184 ? -2.073 11.910 21.109 1.00 93.31 184 ILE A C 1
ATOM 1398 O O . ILE A 1 184 ? -1.002 12.513 21.097 1.00 93.31 184 ILE A O 1
ATOM 1402 N N . LEU A 1 185 ? -2.889 11.956 22.166 1.00 94.12 185 LEU A N 1
ATOM 1403 C CA . LEU A 1 185 ? -2.599 12.772 23.350 1.00 94.12 185 LEU A CA 1
ATOM 1404 C C . LEU A 1 185 ? -1.260 12.386 23.989 1.00 94.12 185 LEU A C 1
ATOM 1406 O O . LEU A 1 185 ? -0.426 13.242 24.283 1.00 94.12 185 LEU A O 1
ATOM 1410 N N . LYS A 1 186 ? -1.003 11.083 24.136 1.00 91.69 186 LYS A N 1
ATOM 1411 C CA . LYS A 1 186 ? 0.254 10.576 24.702 1.00 91.69 186 LYS A CA 1
ATOM 1412 C C . LYS A 1 186 ? 1.484 10.941 23.863 1.00 91.69 186 LYS A C 1
ATOM 1414 O O . LYS A 1 186 ? 2.553 11.192 24.417 1.00 91.69 186 LYS A O 1
ATOM 1419 N N . SER A 1 187 ? 1.361 10.929 22.536 1.00 85.88 187 SER A N 1
ATOM 1420 C CA . SER A 1 187 ? 2.489 11.124 21.612 1.00 85.88 187 SER A CA 1
ATOM 1421 C C . SER A 1 187 ? 2.712 12.585 21.207 1.00 85.88 187 SER A C 1
ATOM 1423 O O . SER A 1 187 ? 3.856 13.008 21.022 1.00 85.88 187 SER A O 1
ATOM 1425 N N . CYS A 1 188 ? 1.637 13.365 21.106 1.00 85.75 188 CYS A N 1
ATOM 1426 C CA . CYS A 1 188 ? 1.634 14.745 20.631 1.00 85.75 188 CYS A CA 1
ATOM 1427 C C . CYS A 1 188 ? 1.283 15.769 21.714 1.00 85.75 188 CYS A C 1
ATOM 1429 O O . CYS A 1 188 ? 1.491 16.949 21.467 1.00 85.75 188 CYS A O 1
ATOM 1431 N N . GLY A 1 189 ? 0.850 15.373 22.917 1.00 87.88 189 GLY A N 1
ATOM 1432 C CA . GLY A 1 189 ? 0.454 16.316 23.974 1.00 87.88 189 GLY A CA 1
ATOM 1433 C C . GLY A 1 189 ? 1.551 17.308 24.369 1.00 87.88 189 GLY A C 1
ATOM 1434 O O . GLY A 1 189 ? 1.273 18.459 24.679 1.00 87.88 189 GLY A O 1
ATOM 1435 N N . LYS A 1 190 ? 2.826 16.911 24.254 1.00 89.62 190 LYS A N 1
ATOM 1436 C CA . LYS A 1 190 ? 3.978 17.804 24.489 1.00 89.62 190 LYS A CA 1
ATOM 1437 C C . LYS A 1 190 ? 4.211 18.840 23.382 1.00 89.62 190 LYS A C 1
ATOM 1439 O O . LYS A 1 190 ? 5.059 19.707 23.549 1.00 89.62 190 LYS A O 1
ATOM 1444 N N . LYS A 1 191 ? 3.533 18.717 22.238 1.00 87.38 191 LYS A N 1
ATOM 1445 C CA . LYS A 1 191 ? 3.706 19.584 21.063 1.00 87.38 191 LYS A CA 1
ATOM 1446 C C . LYS A 1 191 ? 2.698 20.737 21.014 1.00 87.38 191 LYS A C 1
ATOM 1448 O O . LYS A 1 191 ? 2.800 21.560 20.114 1.00 87.38 191 LYS A O 1
ATOM 1453 N N . GLY A 1 192 ? 1.770 20.802 21.968 1.00 91.62 192 GLY A N 1
ATOM 1454 C CA . GLY A 1 192 ? 0.725 21.822 22.031 1.00 91.62 192 GLY A CA 1
ATOM 1455 C C . GLY A 1 192 ? -0.649 21.291 21.627 1.00 91.62 192 GLY A C 1
ATOM 1456 O O . GLY A 1 192 ? -0.770 20.301 20.902 1.00 91.62 192 GLY A O 1
ATOM 1457 N N . GLU A 1 193 ? -1.679 21.962 22.133 1.00 93.56 193 GLU A N 1
ATOM 1458 C CA . GLU A 1 193 ? -3.082 21.573 21.981 1.00 93.56 193 GLU A CA 1
ATOM 1459 C C . GLU A 1 193 ? -3.556 21.646 20.524 1.00 93.56 193 GLU A C 1
ATOM 1461 O O . GLU A 1 193 ? -4.230 20.729 20.060 1.00 93.56 193 GLU A O 1
ATOM 1466 N N . ASP A 1 194 ? -3.100 22.643 19.762 1.00 93.06 194 ASP A N 1
ATOM 1467 C CA . ASP A 1 194 ? -3.436 22.787 18.340 1.00 93.06 194 ASP A CA 1
ATOM 1468 C C . ASP A 1 194 ? -3.059 21.535 17.535 1.00 93.06 194 ASP A C 1
ATOM 1470 O O . ASP A 1 194 ? -3.876 20.988 16.796 1.00 93.06 194 ASP A O 1
ATOM 1474 N N . ILE A 1 195 ? -1.848 21.001 17.742 1.00 91.12 195 ILE A N 1
ATOM 1475 C CA . ILE A 1 195 ? -1.380 19.791 17.050 1.00 91.12 195 ILE A CA 1
ATOM 1476 C C . ILE A 1 195 ? -2.201 18.565 17.466 1.00 91.12 195 ILE A C 1
ATOM 1478 O O . ILE A 1 195 ? -2.461 17.690 16.635 1.00 91.12 195 ILE A O 1
ATOM 1482 N N . VAL A 1 196 ? -2.606 18.474 18.735 1.00 94.19 196 VAL A N 1
ATOM 1483 C CA . VAL A 1 196 ? -3.475 17.391 19.217 1.00 94.19 196 VAL A CA 1
ATOM 1484 C C . VAL A 1 196 ? -4.842 17.474 18.536 1.00 94.19 196 VAL A C 1
ATOM 1486 O O . VAL A 1 196 ? -5.281 16.483 17.952 1.00 94.19 196 VAL A O 1
ATOM 1489 N N . ASN A 1 197 ? -5.458 18.656 18.518 1.00 95.50 197 ASN A N 1
ATOM 1490 C CA . ASN A 1 197 ? -6.775 18.884 17.927 1.00 95.50 197 ASN A CA 1
ATOM 1491 C C . ASN A 1 197 ? -6.787 18.651 16.410 1.00 95.50 197 ASN A C 1
ATOM 1493 O O . ASN A 1 197 ? -7.707 18.010 15.905 1.00 95.50 197 ASN A O 1
ATOM 1497 N N . MET A 1 198 ? -5.737 19.057 15.686 1.00 94.94 198 MET A N 1
ATOM 1498 C CA . MET A 1 198 ? -5.582 18.738 14.258 1.00 94.94 198 MET A CA 1
ATOM 1499 C C . MET A 1 198 ? -5.559 17.223 14.012 1.00 94.94 198 MET A C 1
ATOM 1501 O O . MET A 1 198 ? -6.172 16.726 13.070 1.00 94.94 198 MET A O 1
ATOM 1505 N N . ASN A 1 199 ? -4.868 16.463 14.869 1.00 94.06 199 ASN A N 1
ATOM 1506 C CA . ASN A 1 199 ? -4.832 15.007 14.743 1.00 94.06 199 ASN A CA 1
ATOM 1507 C C . ASN A 1 199 ? -6.162 14.363 15.153 1.00 94.06 199 ASN A C 1
ATOM 1509 O O . ASN A 1 199 ? -6.553 13.385 14.528 1.00 94.06 199 ASN A O 1
ATOM 1513 N N . TYR A 1 200 ? -6.882 14.901 16.141 1.00 97.31 200 TYR A N 1
ATOM 1514 C CA . TYR A 1 200 ? -8.237 14.441 16.468 1.00 97.31 200 TYR A CA 1
ATOM 1515 C C . TYR A 1 200 ? -9.199 14.645 15.301 1.00 97.31 200 TYR A C 1
ATOM 1517 O O . TYR A 1 200 ? -9.890 13.701 14.924 1.00 97.31 200 TYR A O 1
ATOM 1525 N N . ALA A 1 201 ? -9.170 15.825 14.679 1.00 97.62 201 ALA A N 1
ATOM 1526 C CA . ALA A 1 201 ? -9.950 16.107 13.481 1.00 97.62 201 ALA A CA 1
ATOM 1527 C C . ALA A 1 201 ? -9.599 15.143 12.336 1.00 97.62 201 ALA A C 1
ATOM 1529 O O . ALA A 1 201 ? -10.487 14.698 11.618 1.00 97.62 201 ALA A O 1
ATOM 1530 N N . ALA A 1 202 ? -8.328 14.750 12.201 1.00 97.44 202 ALA A N 1
ATOM 1531 C CA . ALA A 1 202 ? -7.913 13.749 11.220 1.00 97.44 202 ALA A CA 1
ATOM 1532 C C . ALA A 1 202 ? -8.450 12.338 11.509 1.00 97.44 202 ALA A C 1
ATOM 1534 O O . ALA A 1 202 ? -8.766 11.617 10.562 1.00 97.44 202 ALA A O 1
ATOM 1535 N N . VAL A 1 203 ? -8.582 11.941 12.783 1.00 97.56 203 VAL A N 1
ATOM 1536 C CA . VAL A 1 203 ? -9.257 10.682 13.153 1.00 97.56 203 VAL A CA 1
ATOM 1537 C C . VAL A 1 203 ? -10.714 10.726 12.708 1.00 97.56 203 VAL A C 1
ATOM 1539 O O . VAL A 1 203 ? -11.174 9.812 12.023 1.00 97.56 203 VAL A O 1
ATOM 1542 N N . ASP A 1 204 ? -11.421 11.800 13.058 1.00 97.62 204 ASP A N 1
ATOM 1543 C CA . ASP A 1 204 ? -12.847 11.941 12.765 1.00 97.62 204 ASP A CA 1
ATOM 1544 C C . ASP A 1 204 ? -13.093 12.020 11.248 1.00 97.62 204 ASP A C 1
ATOM 1546 O O . ASP A 1 204 ? -13.939 11.305 10.709 1.00 97.62 204 ASP A O 1
ATOM 1550 N N . ALA A 1 205 ? -12.290 12.810 10.529 1.00 97.38 205 ALA A N 1
ATOM 1551 C CA . ALA A 1 205 ? -12.358 12.918 9.075 1.00 97.38 205 ALA A CA 1
ATOM 1552 C C . ALA A 1 205 ? -12.062 11.581 8.384 1.00 97.38 205 ALA A C 1
ATOM 1554 O O . ALA A 1 205 ? -12.799 11.186 7.485 1.00 97.38 205 ALA A O 1
ATOM 1555 N N . GLY A 1 206 ? -11.035 10.848 8.826 1.00 96.50 206 GLY A N 1
ATOM 1556 C CA . GLY A 1 206 ? -10.698 9.542 8.257 1.00 96.50 206 GLY A CA 1
ATOM 1557 C C . GLY A 1 206 ? -11.792 8.489 8.437 1.00 96.50 206 GLY A C 1
ATOM 1558 O O . GLY A 1 206 ? -11.941 7.629 7.581 1.00 96.50 206 GLY A O 1
ATOM 1559 N N . GLY A 1 207 ? -12.590 8.572 9.503 1.00 93.94 207 GLY A N 1
ATOM 1560 C CA . GLY A 1 207 ? -13.730 7.675 9.720 1.00 93.94 207 GLY A CA 1
ATOM 1561 C C . GLY A 1 207 ? -14.970 8.013 8.891 1.00 93.94 207 GLY A C 1
ATOM 1562 O O . GLY A 1 207 ? -15.772 7.124 8.600 1.00 93.94 207 GLY A O 1
ATOM 1563 N N . ASN A 1 208 ? -15.125 9.289 8.528 1.00 96.19 208 ASN A N 1
ATOM 1564 C CA . ASN A 1 208 ? -16.325 9.825 7.882 1.00 96.19 208 ASN A CA 1
ATOM 1565 C C . ASN A 1 208 ? -16.179 10.000 6.365 1.00 96.19 208 ASN A C 1
ATOM 1567 O O . ASN A 1 208 ? -17.176 9.948 5.655 1.00 96.19 208 ASN A O 1
ATOM 1571 N N . ALA A 1 209 ? -14.961 10.233 5.874 1.00 96.75 209 ALA A N 1
ATOM 1572 C CA . ALA A 1 209 ? -14.697 10.565 4.473 1.00 96.75 209 ALA A CA 1
ATOM 1573 C C . ALA A 1 209 ? -14.389 9.348 3.587 1.00 96.75 209 ALA A C 1
ATOM 1575 O O . ALA A 1 209 ? -14.089 9.519 2.408 1.00 96.75 209 ALA A O 1
ATOM 1576 N N . VAL A 1 210 ? -14.412 8.132 4.143 1.00 96.75 210 VAL A N 1
ATOM 1577 C CA . VAL A 1 210 ? -14.276 6.907 3.348 1.00 96.75 210 VAL A CA 1
ATOM 1578 C C . VAL A 1 210 ? -15.523 6.729 2.498 1.00 96.75 210 VAL A C 1
ATOM 1580 O O . VAL A 1 210 ? -16.634 6.644 3.020 1.00 96.75 210 VAL A O 1
ATOM 1583 N N . GLU A 1 211 ? -15.318 6.600 1.197 1.00 97.88 211 GLU A N 1
ATOM 1584 C CA . GLU A 1 211 ? -16.368 6.335 0.227 1.00 97.88 211 GLU A CA 1
ATOM 1585 C C . GLU A 1 211 ? -16.261 4.886 -0.249 1.00 97.88 211 GLU A C 1
ATOM 1587 O O . GLU A 1 211 ? -15.187 4.434 -0.652 1.00 97.88 211 GLU A O 1
ATOM 1592 N N . LYS A 1 212 ? -17.373 4.145 -0.192 1.00 98.12 212 LYS A N 1
ATOM 1593 C CA . LYS A 1 212 ? -17.471 2.838 -0.844 1.00 98.12 212 LYS A CA 1
ATOM 1594 C C . LYS A 1 212 ? -17.793 3.062 -2.316 1.00 98.12 212 LYS A C 1
ATOM 1596 O O . LYS A 1 212 ? -18.779 3.721 -2.629 1.00 98.12 212 LYS A O 1
ATOM 1601 N N . VAL A 1 213 ? -16.974 2.497 -3.191 1.00 98.06 213 VAL A N 1
ATOM 1602 C CA . VAL A 1 213 ? -17.146 2.588 -4.638 1.00 98.06 213 VAL A CA 1
ATOM 1603 C C . VAL A 1 213 ? -17.848 1.330 -5.129 1.00 98.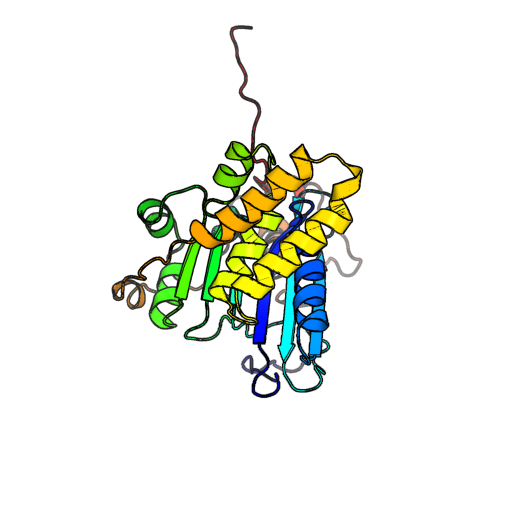06 213 VAL A C 1
ATOM 1605 O O . VAL A 1 213 ? -17.394 0.214 -4.869 1.00 98.06 213 VAL A O 1
ATOM 1608 N N . GLU A 1 214 ? -18.950 1.511 -5.851 1.00 97.25 214 GLU A N 1
ATOM 1609 C CA . GLU A 1 214 ? -19.631 0.407 -6.521 1.00 97.25 214 GLU A CA 1
ATOM 1610 C C . GLU A 1 214 ? -18.767 -0.102 -7.676 1.00 97.25 214 GLU A C 1
ATOM 1612 O O . GLU A 1 214 ? -18.392 0.657 -8.568 1.00 97.25 214 GLU A O 1
ATOM 1617 N N . VAL A 1 215 ? -18.431 -1.393 -7.642 1.00 97.75 215 VAL A N 1
ATOM 1618 C CA . VAL A 1 215 ? -17.618 -2.044 -8.674 1.00 97.75 215 VAL A CA 1
ATOM 1619 C C . VAL A 1 215 ? -18.548 -2.522 -9.794 1.00 97.75 215 VAL A C 1
ATOM 1621 O O . VAL A 1 215 ? -19.360 -3.419 -9.547 1.00 97.75 215 VAL A O 1
ATOM 1624 N N . PRO A 1 216 ? -18.448 -1.974 -11.021 1.00 97.31 216 PRO A N 1
ATOM 1625 C CA . PRO A 1 216 ? -19.311 -2.382 -12.124 1.00 97.31 216 PRO A CA 1
ATOM 1626 C C . PRO A 1 216 ? -19.128 -3.864 -12.466 1.00 97.31 216 PRO A C 1
ATOM 1628 O O . PRO A 1 216 ? -18.006 -4.345 -12.647 1.00 97.31 216 PRO A O 1
ATOM 1631 N N . ALA A 1 217 ? -20.232 -4.604 -12.571 1.00 96.31 217 ALA A N 1
ATOM 1632 C CA . ALA A 1 217 ? -20.192 -6.043 -12.832 1.00 96.31 217 ALA A CA 1
ATOM 1633 C C . ALA A 1 217 ? -19.598 -6.365 -14.214 1.00 96.31 217 ALA A C 1
ATOM 1635 O O . ALA A 1 217 ? -18.960 -7.404 -14.394 1.00 96.31 217 ALA A O 1
ATOM 1636 N N . GLU A 1 218 ? -19.756 -5.461 -15.186 1.00 97.25 218 GLU A N 1
ATOM 1637 C CA . GLU A 1 218 ? -19.182 -5.585 -16.524 1.00 97.25 218 GLU A CA 1
ATOM 1638 C C . GLU A 1 218 ? -17.651 -5.630 -16.526 1.00 97.25 218 GLU A C 1
ATOM 1640 O O . GLU A 1 218 ? -17.068 -6.222 -17.435 1.00 97.25 218 GLU A O 1
ATOM 1645 N N . TRP A 1 219 ? -16.982 -5.097 -15.496 1.00 97.88 219 TRP A N 1
ATOM 1646 C CA . TRP A 1 219 ? -15.525 -5.188 -15.396 1.00 97.88 219 TRP A CA 1
ATOM 1647 C C . TRP A 1 219 ? -15.043 -6.636 -15.299 1.00 97.88 219 TRP A C 1
ATOM 1649 O O . TRP A 1 219 ? -13.927 -6.932 -15.715 1.00 97.88 219 TRP A O 1
ATOM 1659 N N . ALA A 1 220 ? -15.885 -7.575 -14.852 1.00 96.69 220 ALA A N 1
ATOM 1660 C CA . ALA A 1 220 ? -15.536 -8.993 -14.843 1.00 96.69 220 ALA A CA 1
ATOM 1661 C C . ALA A 1 220 ? -15.302 -9.567 -16.255 1.00 96.69 220 ALA A C 1
ATOM 1663 O O . ALA A 1 220 ? -14.638 -10.596 -16.385 1.00 96.69 220 ALA A O 1
ATOM 1664 N N . GLN A 1 221 ? -15.817 -8.904 -17.298 1.00 96.94 221 GLN A N 1
ATOM 1665 C CA . GLN A 1 221 ? -15.640 -9.289 -18.702 1.00 96.94 221 GLN A CA 1
ATOM 1666 C C . GLN A 1 221 ? -14.372 -8.704 -19.338 1.00 96.94 221 GLN A C 1
ATOM 1668 O O . GLN A 1 221 ? -14.042 -9.058 -20.468 1.00 96.94 221 GLN A O 1
ATOM 1673 N N . ILE A 1 222 ? -13.655 -7.819 -18.636 1.00 96.12 222 ILE A N 1
ATOM 1674 C CA . ILE A 1 222 ? -12.373 -7.292 -19.107 1.00 96.12 222 ILE A CA 1
ATOM 1675 C C . ILE A 1 222 ? -11.373 -8.453 -19.222 1.00 96.12 222 ILE A C 1
ATOM 1677 O O . ILE A 1 222 ? -11.230 -9.279 -18.306 1.00 96.12 222 ILE A O 1
ATOM 1681 N N . GLU A 1 223 ? -10.685 -8.517 -20.367 1.00 92.56 223 GLU A N 1
ATOM 1682 C CA . GLU A 1 223 ? -9.587 -9.456 -20.590 1.00 92.56 223 GLU A CA 1
ATOM 1683 C C . GLU A 1 223 ? -8.455 -9.122 -19.613 1.00 92.56 223 GLU A C 1
ATOM 1685 O O . GLU A 1 223 ? -7.785 -8.098 -19.725 1.00 92.56 223 GLU A O 1
ATOM 1690 N N . ASP A 1 224 ? -8.263 -9.993 -18.627 1.00 87.81 224 ASP A N 1
ATOM 1691 C CA . ASP A 1 224 ? -7.243 -9.812 -17.606 1.00 87.81 224 ASP A CA 1
ATOM 1692 C C . ASP A 1 224 ? -5.930 -10.432 -18.084 1.00 87.81 224 ASP A C 1
ATOM 1694 O O . ASP A 1 224 ? -5.775 -11.654 -18.097 1.00 87.81 224 ASP A O 1
ATOM 1698 N N . ARG A 1 225 ? -4.995 -9.572 -18.494 1.00 86.50 225 ARG A N 1
ATOM 1699 C CA . ARG A 1 225 ? -3.623 -9.957 -18.862 1.00 86.50 225 ARG A CA 1
ATOM 1700 C C . ARG A 1 225 ? -2.666 -9.943 -17.664 1.00 86.50 225 ARG A C 1
ATOM 1702 O O . ARG A 1 225 ? -1.471 -10.180 -17.819 1.00 86.50 225 ARG A O 1
ATOM 1709 N N . GLY A 1 226 ? -3.191 -9.703 -16.462 1.00 85.00 226 GLY A N 1
ATOM 1710 C CA . GLY A 1 226 ? -2.426 -9.522 -15.240 1.00 85.00 226 GLY A CA 1
ATOM 1711 C C . GLY A 1 226 ? -1.720 -8.168 -15.168 1.00 85.00 226 GLY A C 1
ATOM 1712 O O . GLY A 1 226 ? -1.829 -7.316 -16.051 1.00 85.00 226 GLY A O 1
ATOM 1713 N N . PHE A 1 227 ? -0.974 -7.963 -14.079 1.00 82.50 227 PHE A N 1
ATOM 1714 C CA . PHE A 1 227 ? -0.132 -6.780 -13.925 1.00 82.50 227 PHE A CA 1
ATOM 1715 C C . PHE A 1 227 ? 1.066 -6.844 -14.886 1.00 82.50 227 PHE A C 1
ATOM 1717 O O . PHE A 1 227 ? 2.032 -7.593 -14.659 1.00 82.50 227 PHE A O 1
ATOM 1724 N N . GLU A 1 228 ? 1.031 -6.003 -15.916 1.00 78.69 228 GLU A N 1
ATOM 1725 C CA . GLU A 1 228 ? 2.137 -5.766 -16.839 1.00 78.69 228 GLU A CA 1
ATOM 1726 C C . GLU A 1 228 ? 2.860 -4.464 -16.480 1.00 78.69 228 GLU A C 1
ATOM 1728 O O . GLU A 1 228 ? 2.272 -3.384 -16.449 1.00 78.69 228 GLU A O 1
ATOM 1733 N N . HIS A 1 229 ? 4.164 -4.558 -16.213 1.00 75.94 229 HIS A N 1
ATOM 1734 C CA . HIS A 1 229 ? 4.988 -3.370 -16.030 1.00 75.94 229 HIS A CA 1
ATOM 1735 C C . HIS A 1 229 ? 5.256 -2.722 -17.392 1.00 75.94 229 HIS A C 1
ATOM 1737 O O . HIS A 1 229 ? 5.801 -3.371 -18.288 1.00 75.94 229 HIS A O 1
ATOM 1743 N N . ALA A 1 230 ? 4.916 -1.442 -17.539 1.00 76.31 230 ALA A N 1
ATOM 1744 C CA . ALA A 1 230 ? 5.217 -0.688 -18.750 1.00 76.31 230 ALA A CA 1
ATOM 1745 C C . ALA A 1 230 ? 6.739 -0.506 -18.909 1.00 76.31 230 ALA A C 1
ATOM 1747 O O . ALA A 1 230 ? 7.350 0.306 -18.219 1.00 76.31 230 ALA A O 1
ATOM 1748 N N . SER A 1 231 ? 7.339 -1.251 -19.841 1.00 84.19 231 SER A N 1
ATOM 1749 C CA . SER A 1 231 ? 8.764 -1.170 -20.186 1.00 84.19 231 SER A CA 1
ATOM 1750 C C . SER A 1 231 ? 8.953 -0.482 -21.538 1.00 84.19 231 SER A C 1
ATOM 1752 O O . SER A 1 231 ? 8.260 -0.786 -22.512 1.00 84.19 231 SER A O 1
ATOM 1754 N N . ASN A 1 232 ? 9.911 0.441 -21.633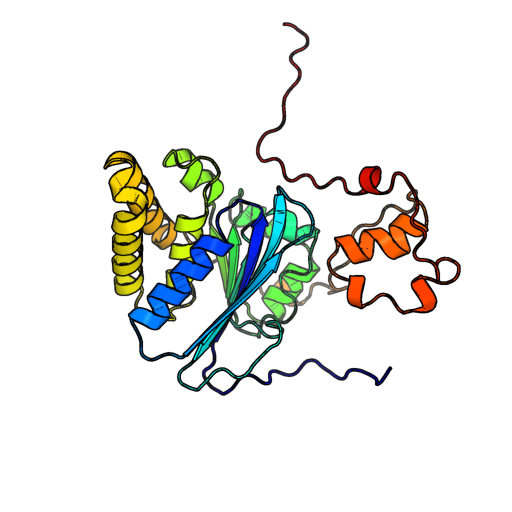 1.00 87.06 232 ASN A N 1
ATOM 1755 C CA . ASN A 1 232 ? 10.234 1.103 -22.895 1.00 87.06 232 ASN A CA 1
ATOM 1756 C C . ASN A 1 232 ? 11.285 0.290 -23.657 1.00 87.06 232 ASN A C 1
ATOM 1758 O O . ASN A 1 232 ? 12.424 0.191 -23.213 1.00 87.06 232 ASN A O 1
ATOM 1762 N N . ALA A 1 233 ? 10.946 -0.220 -24.846 1.00 90.38 233 ALA A N 1
ATOM 1763 C CA . ALA A 1 233 ? 11.843 -1.045 -25.662 1.00 90.38 233 ALA A CA 1
ATOM 1764 C C . ALA A 1 233 ? 13.189 -0.379 -26.020 1.00 90.38 233 ALA A C 1
ATOM 1766 O O . ALA A 1 233 ? 14.150 -1.087 -26.317 1.00 90.38 233 ALA A O 1
ATOM 1767 N N . SER A 1 234 ? 13.274 0.956 -25.969 1.00 93.25 234 SER A N 1
ATOM 1768 C CA . SER A 1 234 ? 14.525 1.699 -26.184 1.00 93.25 234 SER A CA 1
ATOM 1769 C C . SER A 1 234 ? 15.510 1.611 -25.012 1.00 93.25 234 SER A C 1
ATOM 1771 O O . SER A 1 234 ? 16.678 1.962 -25.172 1.00 93.25 234 SER A O 1
ATOM 1773 N N . TYR A 1 235 ? 15.077 1.149 -23.835 1.00 94.25 235 TYR A N 1
ATOM 1774 C CA . TYR A 1 235 ? 15.949 1.022 -22.671 1.00 94.25 235 TYR A CA 1
ATOM 1775 C C . TYR A 1 235 ? 16.945 -0.138 -22.835 1.00 94.25 235 TYR A C 1
ATOM 1777 O O . TYR A 1 235 ? 16.612 -1.162 -23.452 1.00 94.25 235 TYR A O 1
ATOM 1785 N N . PRO A 1 236 ? 18.155 -0.020 -22.247 1.00 95.62 236 PRO A N 1
ATOM 1786 C CA . PRO A 1 236 ? 19.149 -1.085 -22.270 1.00 95.62 236 PRO A CA 1
ATOM 1787 C C . PRO A 1 236 ? 18.569 -2.416 -21.795 1.00 95.62 236 PRO A C 1
ATOM 1789 O O . PRO A 1 236 ? 17.766 -2.461 -20.863 1.00 95.62 236 PRO A O 1
ATOM 1792 N N . GLU A 1 237 ? 19.003 -3.517 -22.404 1.00 94.31 237 GLU A N 1
ATOM 1793 C CA . GLU A 1 237 ? 18.493 -4.849 -22.072 1.00 94.31 237 GLU A CA 1
ATOM 1794 C C . GLU A 1 237 ? 18.657 -5.183 -20.584 1.00 94.31 237 GLU A C 1
ATOM 1796 O O . GLU A 1 237 ? 17.721 -5.694 -19.974 1.00 94.31 237 GLU A O 1
ATOM 1801 N N . PHE A 1 238 ? 19.796 -4.825 -19.982 1.00 95.00 238 PHE A N 1
ATOM 1802 C CA . PHE A 1 238 ? 20.027 -5.003 -18.548 1.00 95.00 238 PHE A CA 1
ATOM 1803 C C . PHE A 1 238 ? 19.000 -4.249 -17.691 1.00 95.00 238 PHE A C 1
ATOM 1805 O O . PHE A 1 238 ? 18.491 -4.787 -16.709 1.00 95.00 238 PHE A O 1
ATOM 1812 N N . VAL A 1 239 ? 18.626 -3.029 -18.092 1.00 95.81 239 VAL A N 1
ATOM 1813 C CA . VAL A 1 239 ? 17.584 -2.259 -17.403 1.00 95.81 239 VAL A CA 1
ATOM 1814 C C . VAL A 1 239 ? 16.246 -2.987 -17.498 1.00 95.81 239 VAL A C 1
ATOM 1816 O O . VAL A 1 239 ? 15.626 -3.243 -16.472 1.00 95.81 239 VAL A O 1
ATOM 1819 N N . ARG A 1 240 ? 15.842 -3.396 -18.704 1.00 94.56 240 ARG A N 1
ATOM 1820 C CA . ARG A 1 240 ? 14.535 -4.032 -18.933 1.00 94.56 240 ARG A CA 1
ATOM 1821 C C . ARG A 1 240 ? 14.397 -5.412 -18.300 1.00 94.56 240 ARG A C 1
ATOM 1823 O O . ARG A 1 240 ? 13.333 -5.766 -17.810 1.00 94.56 240 ARG A O 1
ATOM 1830 N N . LYS A 1 241 ? 15.458 -6.221 -18.338 1.00 93.38 241 LYS A N 1
ATOM 1831 C CA . LYS A 1 241 ? 15.416 -7.623 -17.896 1.00 93.38 241 LYS A CA 1
ATOM 1832 C C . LYS A 1 241 ? 15.795 -7.828 -16.432 1.00 93.38 241 LYS A C 1
ATOM 1834 O O . LYS A 1 241 ? 15.426 -8.859 -15.883 1.00 93.38 241 LYS A O 1
ATOM 1839 N N . ILE A 1 242 ? 16.520 -6.893 -15.812 1.00 95.25 242 ILE A N 1
ATOM 1840 C CA . ILE A 1 242 ? 17.011 -7.030 -14.429 1.00 95.25 242 ILE A CA 1
ATOM 1841 C C . ILE A 1 242 ? 16.496 -5.892 -13.548 1.00 95.25 242 ILE A C 1
ATOM 1843 O O . ILE A 1 242 ? 15.814 -6.138 -12.555 1.00 95.25 242 ILE A O 1
ATOM 1847 N N . VAL A 1 243 ? 16.787 -4.641 -13.915 1.00 95.44 243 VAL A N 1
ATOM 1848 C CA . VAL A 1 243 ? 16.514 -3.477 -13.054 1.00 95.44 243 VAL A CA 1
ATOM 1849 C C . VAL A 1 243 ? 15.014 -3.215 -12.898 1.00 95.44 243 VAL A C 1
ATOM 1851 O O . VAL A 1 243 ? 14.543 -3.024 -11.780 1.00 95.44 243 VAL A O 1
ATOM 1854 N N . GLU A 1 244 ? 14.256 -3.215 -13.994 1.00 93.75 244 GLU A N 1
ATOM 1855 C CA . GLU A 1 244 ? 12.807 -2.986 -13.984 1.00 93.75 244 GLU A CA 1
ATOM 1856 C C . GLU A 1 244 ? 12.048 -4.061 -13.184 1.00 93.75 244 GLU A C 1
ATOM 1858 O O . GLU A 1 244 ? 11.283 -3.676 -12.298 1.00 93.75 244 GLU A O 1
ATOM 1863 N N . PRO A 1 245 ? 12.289 -5.380 -13.365 1.00 93.38 245 PRO A N 1
ATOM 1864 C CA . PRO A 1 245 ? 11.673 -6.406 -12.523 1.00 93.38 245 PRO A CA 1
ATOM 1865 C C . PRO A 1 245 ? 11.975 -6.245 -11.031 1.00 93.38 245 PRO A C 1
ATOM 1867 O O . PRO A 1 245 ? 11.067 -6.378 -10.212 1.00 93.38 245 PRO A O 1
ATOM 1870 N N . ILE A 1 246 ? 13.219 -5.921 -10.657 1.00 94.38 246 ILE A N 1
ATOM 1871 C CA . ILE A 1 246 ? 13.588 -5.685 -9.251 1.00 94.38 246 ILE A CA 1
ATOM 1872 C C . ILE A 1 246 ? 12.844 -4.463 -8.704 1.00 94.38 246 ILE A C 1
ATOM 1874 O O . ILE A 1 246 ? 12.226 -4.543 -7.641 1.00 94.38 246 ILE A O 1
ATOM 1878 N N . ASN A 1 247 ? 12.842 -3.355 -9.449 1.00 92.00 247 ASN A N 1
ATOM 1879 C CA . ASN A 1 247 ? 12.123 -2.140 -9.072 1.00 92.00 247 ASN A CA 1
ATOM 1880 C C . ASN A 1 247 ? 10.609 -2.355 -8.986 1.00 92.00 247 ASN A C 1
ATOM 1882 O O . ASN A 1 247 ? 9.972 -1.726 -8.151 1.00 92.00 247 ASN A O 1
ATOM 1886 N N . GLY A 1 248 ? 10.044 -3.247 -9.801 1.00 90.75 248 GLY A N 1
ATOM 1887 C CA . GLY A 1 248 ? 8.640 -3.660 -9.774 1.00 90.75 248 GLY A CA 1
ATOM 1888 C C . GLY A 1 248 ? 8.303 -4.714 -8.712 1.00 90.75 248 GLY A C 1
ATOM 1889 O O . GLY A 1 248 ? 7.227 -5.302 -8.779 1.00 90.75 248 GLY A O 1
ATOM 1890 N N . LEU A 1 249 ? 9.203 -4.977 -7.751 1.00 91.69 249 LEU A N 1
ATOM 1891 C CA . LEU A 1 249 ? 9.042 -5.969 -6.674 1.00 91.69 249 LEU A CA 1
ATOM 1892 C C . LEU A 1 249 ? 8.880 -7.416 -7.171 1.00 91.69 249 LEU A C 1
ATOM 1894 O O . LEU A 1 249 ? 8.278 -8.257 -6.505 1.00 91.69 249 LEU A O 1
ATOM 1898 N N . LYS A 1 250 ? 9.435 -7.715 -8.348 1.00 92.81 250 LYS A N 1
ATOM 1899 C CA . LYS A 1 250 ? 9.470 -9.048 -8.965 1.00 92.81 250 LYS A CA 1
ATOM 1900 C C . LYS A 1 250 ? 10.898 -9.608 -9.042 1.00 92.81 250 LYS A C 1
ATOM 1902 O O . LYS A 1 250 ? 11.158 -10.524 -9.815 1.00 92.81 250 LYS A O 1
ATOM 1907 N N . GLY A 1 251 ? 11.824 -9.084 -8.233 1.00 93.88 251 GLY A N 1
ATOM 1908 C CA . GLY A 1 251 ? 13.219 -9.538 -8.188 1.00 93.88 251 GLY A CA 1
ATOM 1909 C C . GLY A 1 251 ? 13.364 -11.029 -7.865 1.00 93.88 251 GLY A C 1
ATOM 1910 O O . GLY A 1 251 ? 14.162 -11.708 -8.502 1.00 93.88 251 GLY A O 1
ATOM 1911 N N . ASP A 1 252 ? 12.530 -11.564 -6.967 1.00 94.00 252 ASP A N 1
ATOM 1912 C CA . ASP A 1 252 ? 12.511 -12.992 -6.608 1.00 94.00 252 ASP A CA 1
ATOM 1913 C C . ASP A 1 252 ? 12.101 -13.923 -7.765 1.00 94.00 252 ASP A C 1
ATOM 1915 O O . ASP A 1 252 ? 12.308 -15.132 -7.692 1.00 94.00 252 ASP A O 1
ATOM 1919 N N . GLN A 1 253 ? 11.512 -13.381 -8.839 1.00 93.31 253 GLN A N 1
ATOM 1920 C CA . GLN A 1 253 ? 11.127 -14.149 -10.029 1.00 93.31 253 GLN A CA 1
ATOM 1921 C C . GLN A 1 253 ? 12.273 -14.287 -11.039 1.00 93.31 253 GLN A C 1
ATOM 1923 O O . GLN A 1 253 ? 12.158 -15.063 -11.989 1.00 93.31 253 GLN A O 1
ATOM 1928 N N . LEU A 1 254 ? 13.372 -13.545 -10.862 1.00 95.69 254 LEU A N 1
ATOM 1929 C CA . LEU A 1 254 ? 14.528 -13.648 -11.743 1.00 95.69 254 LEU A CA 1
ATOM 1930 C C . LEU A 1 254 ? 15.236 -14.992 -11.505 1.00 95.69 254 LEU A C 1
ATOM 1932 O O . LEU A 1 254 ? 15.664 -15.272 -10.383 1.00 95.69 254 LEU A O 1
ATOM 1936 N N . PRO A 1 255 ? 15.393 -15.845 -12.537 1.00 96.00 255 PRO A N 1
ATOM 1937 C CA . PRO A 1 255 ? 16.144 -17.082 -12.385 1.00 96.00 255 PRO A CA 1
ATOM 1938 C C . PRO A 1 255 ? 17.624 -16.775 -12.144 1.00 96.00 255 PRO A C 1
ATOM 1940 O O . PRO A 1 255 ? 18.127 -15.735 -12.562 1.00 96.00 255 PRO A O 1
ATOM 1943 N N . VAL A 1 256 ? 18.365 -17.728 -11.570 1.00 96.69 256 VAL A N 1
ATOM 1944 C CA . VAL A 1 256 ? 19.828 -17.604 -11.395 1.00 96.69 256 VAL A CA 1
ATOM 1945 C C . VAL A 1 256 ? 20.519 -17.259 -12.722 1.00 96.69 256 VAL A C 1
ATOM 1947 O O . VAL A 1 256 ? 21.415 -16.422 -12.759 1.00 96.69 256 VAL A O 1
ATOM 1950 N N . SER A 1 257 ? 20.036 -17.825 -13.832 1.00 96.25 257 SER A N 1
ATOM 1951 C CA . SER A 1 257 ? 20.565 -17.571 -15.174 1.00 96.25 257 SER A CA 1
ATOM 1952 C C . SER A 1 257 ? 20.377 -16.137 -15.679 1.00 96.25 257 SER A C 1
ATOM 1954 O O . SER A 1 257 ? 21.017 -15.761 -16.658 1.00 96.25 257 SER A O 1
ATOM 1956 N N . ALA A 1 258 ? 19.521 -15.326 -15.045 1.00 95.88 258 ALA A N 1
ATOM 1957 C CA . ALA A 1 258 ? 19.386 -13.904 -15.365 1.00 95.88 258 ALA A CA 1
ATOM 1958 C C . ALA A 1 258 ? 20.683 -13.122 -15.078 1.00 95.88 258 ALA A C 1
ATOM 1960 O O . ALA A 1 258 ? 20.890 -12.050 -15.641 1.00 95.88 258 ALA A O 1
ATOM 1961 N N . PHE A 1 259 ? 21.569 -13.680 -14.248 1.00 96.00 259 PHE A N 1
ATOM 1962 C CA . PHE A 1 259 ? 22.840 -13.083 -13.845 1.00 96.00 259 PHE A CA 1
ATOM 1963 C C . PHE A 1 259 ? 24.065 -13.763 -14.486 1.00 96.00 259 PHE A C 1
ATOM 1965 O O . PHE A 1 259 ? 25.188 -13.534 -14.044 1.00 96.00 259 PHE A O 1
ATOM 1972 N N . ASN A 1 260 ? 23.877 -14.581 -15.531 1.00 95.44 260 ASN A N 1
ATOM 1973 C CA . ASN A 1 260 ? 24.992 -15.163 -16.289 1.00 95.44 260 ASN A CA 1
ATOM 1974 C C . ASN A 1 260 ? 25.901 -14.058 -16.863 1.00 95.44 260 ASN A C 1
ATOM 1976 O O . ASN A 1 260 ? 25.413 -13.087 -17.445 1.00 95.44 260 ASN A O 1
ATOM 1980 N N . GLY A 1 261 ? 27.217 -14.217 -16.721 1.00 94.50 261 GLY A N 1
ATOM 1981 C CA . GLY A 1 261 ? 28.217 -13.202 -17.068 1.00 94.50 261 GLY A CA 1
ATOM 1982 C C . GLY A 1 261 ? 28.376 -12.082 -16.030 1.00 94.50 261 GLY A C 1
ATOM 1983 O O . GLY A 1 261 ? 29.069 -11.102 -16.300 1.00 94.50 261 GLY A O 1
ATOM 1984 N N . ARG A 1 262 ? 27.709 -12.196 -14.873 1.00 94.19 262 ARG A N 1
ATOM 1985 C CA . ARG A 1 262 ? 27.797 -11.294 -13.709 1.00 94.19 262 ARG A CA 1
ATOM 1986 C C . ARG A 1 262 ? 27.908 -12.090 -12.409 1.00 94.19 262 ARG A C 1
ATOM 1988 O O . ARG A 1 262 ? 27.393 -11.680 -11.370 1.00 94.19 262 ARG A O 1
ATOM 1995 N N . GLU A 1 263 ? 28.555 -13.249 -12.465 1.00 96.69 263 GLU A N 1
ATOM 1996 C CA . GLU A 1 263 ? 28.725 -14.158 -11.328 1.00 96.69 263 GLU A CA 1
ATOM 1997 C C . GLU A 1 263 ? 29.494 -13.502 -10.168 1.00 96.69 263 GLU A C 1
ATOM 1999 O O . GLU A 1 263 ? 29.358 -13.913 -9.017 1.00 96.69 263 GLU A O 1
ATOM 2004 N N . ASP A 1 264 ? 30.273 -12.459 -10.465 1.00 96.88 264 ASP A N 1
ATOM 2005 C CA . ASP A 1 264 ? 31.018 -11.638 -9.511 1.00 96.88 264 ASP A CA 1
ATOM 2006 C C . ASP A 1 264 ? 30.203 -10.482 -8.897 1.00 96.88 264 ASP A C 1
ATOM 2008 O O . ASP A 1 264 ? 30.707 -9.756 -8.040 1.00 96.88 264 ASP A O 1
ATOM 2012 N N . GLY A 1 265 ? 28.945 -10.305 -9.315 1.00 95.56 265 GLY A N 1
ATOM 2013 C CA . GLY A 1 265 ? 28.071 -9.227 -8.859 1.00 95.56 265 GLY A CA 1
ATOM 2014 C C . GLY A 1 265 ? 28.240 -7.896 -9.601 1.00 95.56 265 GLY A C 1
ATOM 2015 O O . GLY A 1 265 ? 27.727 -6.879 -9.132 1.00 95.56 265 GLY A O 1
ATOM 2016 N N . THR A 1 266 ? 28.927 -7.864 -10.748 1.00 95.62 266 THR A N 1
ATOM 2017 C CA . THR A 1 266 ? 29.097 -6.642 -11.551 1.00 95.62 266 THR A CA 1
ATOM 2018 C C . THR A 1 266 ? 27.758 -6.041 -12.005 1.00 95.62 266 THR A C 1
ATOM 2020 O O . THR A 1 266 ? 26.903 -6.723 -12.576 1.00 95.62 266 THR A O 1
ATOM 2023 N N . TRP A 1 267 ? 27.591 -4.723 -11.837 1.00 95.94 267 TRP A N 1
ATOM 2024 C CA . TRP A 1 267 ? 26.366 -3.978 -12.168 1.00 95.94 267 TRP A CA 1
ATOM 2025 C C . TRP A 1 267 ? 26.614 -2.873 -13.202 1.00 95.94 267 TRP A C 1
ATOM 2027 O O . TRP A 1 267 ? 27.659 -2.223 -13.172 1.00 95.94 267 TRP A O 1
ATOM 2037 N N . ASP A 1 268 ? 25.647 -2.613 -14.089 1.00 95.44 268 ASP A N 1
ATOM 2038 C CA . ASP A 1 268 ? 25.782 -1.532 -15.075 1.00 95.44 268 ASP A CA 1
ATOM 2039 C C . ASP A 1 268 ? 25.581 -0.152 -14.446 1.00 95.44 268 ASP A C 1
ATOM 2041 O O . ASP A 1 268 ? 24.659 0.095 -13.659 1.00 95.44 268 ASP A O 1
ATOM 2045 N N . ASN A 1 269 ? 26.429 0.789 -14.853 1.00 95.88 269 ASN A N 1
ATOM 2046 C CA . ASN A 1 269 ? 26.332 2.180 -14.433 1.00 95.88 269 ASN A CA 1
ATOM 2047 C C . ASN A 1 269 ? 25.113 2.880 -15.059 1.00 95.88 269 ASN A C 1
ATOM 2049 O O . ASN A 1 269 ? 24.638 2.521 -16.133 1.00 95.88 269 ASN A O 1
ATOM 2053 N N . GLY A 1 270 ? 24.616 3.930 -14.398 1.00 95.81 270 GLY A N 1
ATOM 2054 C CA . GLY A 1 270 ? 23.586 4.817 -14.962 1.00 95.81 270 GLY A CA 1
ATOM 2055 C C . GLY A 1 270 ? 22.154 4.266 -14.967 1.00 95.81 270 GLY A C 1
ATOM 2056 O O . GLY A 1 270 ? 21.252 4.929 -15.475 1.00 95.81 270 GLY A O 1
ATOM 2057 N N . THR A 1 271 ? 21.906 3.104 -14.358 1.00 95.94 271 THR A N 1
ATOM 2058 C CA . THR A 1 271 ? 20.568 2.480 -14.282 1.00 95.94 271 THR A CA 1
ATOM 2059 C C . THR A 1 271 ? 19.523 3.359 -13.578 1.00 95.94 271 THR A C 1
ATOM 2061 O O . THR A 1 271 ? 18.347 3.330 -13.937 1.00 95.94 271 THR A O 1
ATOM 2064 N N . ALA A 1 272 ? 19.946 4.237 -12.661 1.00 93.44 272 ALA A N 1
ATOM 2065 C CA . ALA A 1 272 ? 19.071 5.189 -11.972 1.00 93.44 272 ALA A CA 1
ATOM 2066 C C . ALA A 1 272 ? 18.340 6.173 -12.913 1.00 93.44 272 ALA A C 1
ATOM 2068 O O . ALA A 1 272 ? 17.256 6.659 -12.584 1.00 93.44 272 ALA A O 1
ATOM 2069 N N . ALA A 1 273 ? 18.896 6.462 -14.098 1.00 94.44 273 ALA A N 1
ATOM 2070 C CA . ALA A 1 273 ? 18.292 7.386 -15.061 1.00 94.44 273 ALA A CA 1
ATOM 2071 C C . ALA A 1 273 ? 16.912 6.918 -15.564 1.00 94.44 273 ALA A C 1
ATOM 2073 O O . ALA A 1 273 ? 16.098 7.759 -15.971 1.00 94.44 273 ALA A O 1
ATOM 2074 N N . TYR A 1 274 ? 16.654 5.608 -15.484 1.00 92.19 274 TYR A N 1
ATOM 2075 C CA . TYR A 1 274 ? 15.459 4.935 -15.987 1.00 92.19 274 TYR A CA 1
ATOM 2076 C C . TYR A 1 274 ? 14.372 4.729 -14.922 1.00 92.19 274 TYR A C 1
ATOM 2078 O O . TYR A 1 274 ? 13.250 4.397 -15.276 1.00 92.19 274 TYR A O 1
ATOM 2086 N N . GLU A 1 275 ? 14.644 4.978 -13.632 1.00 87.81 275 GLU A N 1
ATOM 2087 C CA . GLU A 1 275 ? 13.651 4.716 -12.573 1.00 87.81 275 GLU A CA 1
ATOM 2088 C C . GLU A 1 275 ? 12.430 5.639 -12.633 1.00 87.81 275 GLU A C 1
ATOM 2090 O O . GLU A 1 275 ? 11.341 5.239 -12.233 1.00 87.81 275 GLU A O 1
ATOM 2095 N N . LYS A 1 276 ? 12.641 6.909 -13.020 1.00 86.38 276 LYS A N 1
ATOM 2096 C CA . LYS A 1 276 ? 11.616 7.972 -13.124 1.00 86.38 276 LYS A CA 1
ATOM 2097 C C . LYS A 1 276 ? 10.527 7.898 -12.036 1.00 86.38 276 LYS A C 1
ATOM 2099 O O . LYS A 1 276 ? 9.338 7.996 -12.312 1.00 86.38 276 LYS A O 1
ATOM 2104 N N . ARG A 1 277 ? 10.950 7.767 -10.770 1.00 82.38 277 ARG A N 1
ATOM 2105 C CA . ARG A 1 277 ? 10.088 7.398 -9.628 1.00 82.38 277 ARG A CA 1
ATOM 2106 C C . ARG A 1 277 ? 8.820 8.243 -9.472 1.00 82.38 277 ARG A C 1
ATOM 2108 O O . ARG A 1 277 ? 7.820 7.704 -9.006 1.00 82.38 277 ARG A O 1
ATOM 2115 N N . GLY A 1 278 ? 8.863 9.536 -9.809 1.00 78.81 278 GLY A N 1
ATOM 2116 C CA . GLY A 1 278 ? 7.682 10.412 -9.815 1.00 78.81 278 GLY A CA 1
ATOM 2117 C C . GLY A 1 278 ? 6.931 10.447 -8.479 1.00 78.81 278 GLY A C 1
ATOM 2118 O O . GLY A 1 278 ? 5.716 10.320 -8.459 1.00 78.81 278 GLY A O 1
ATOM 2119 N N . ILE A 1 279 ? 7.658 10.527 -7.360 1.00 77.00 279 ILE A N 1
ATOM 2120 C CA . ILE A 1 279 ? 7.101 10.425 -5.993 1.00 77.00 279 ILE A CA 1
ATOM 2121 C C . ILE A 1 279 ? 6.892 11.781 -5.301 1.00 77.00 279 ILE A C 1
ATOM 2123 O O . ILE A 1 279 ? 6.512 11.825 -4.133 1.00 77.00 279 ILE A O 1
ATOM 2127 N N . ALA A 1 280 ? 7.218 12.886 -5.971 1.00 77.81 280 ALA A N 1
ATOM 2128 C CA . ALA A 1 280 ? 7.069 14.218 -5.400 1.00 77.81 280 ALA A CA 1
ATOM 2129 C C . ALA A 1 280 ? 5.593 14.640 -5.413 1.00 77.81 280 ALA A C 1
ATOM 2131 O O . ALA A 1 280 ? 4.919 14.471 -6.423 1.00 77.81 280 ALA A O 1
ATOM 2132 N N . VAL A 1 281 ? 5.115 15.208 -4.302 1.00 73.56 281 VAL A N 1
ATOM 2133 C CA . VAL A 1 281 ? 3.759 15.785 -4.213 1.00 73.56 281 VAL A CA 1
ATOM 2134 C C . VAL A 1 281 ? 3.696 17.129 -4.941 1.00 73.56 281 VAL A C 1
ATOM 2136 O O . VAL A 1 281 ? 2.741 17.397 -5.654 1.00 73.56 281 VAL A O 1
ATOM 2139 N N . ASN A 1 282 ? 4.743 17.946 -4.792 1.00 78.81 282 ASN A N 1
ATOM 2140 C CA . ASN A 1 282 ? 4.888 19.241 -5.451 1.00 78.81 282 ASN A CA 1
ATOM 2141 C C . ASN A 1 282 ? 6.169 19.237 -6.290 1.00 78.81 282 ASN A C 1
ATOM 2143 O O . ASN A 1 282 ? 7.199 18.724 -5.842 1.00 78.81 282 ASN A O 1
ATOM 2147 N N . VAL A 1 283 ? 6.116 19.840 -7.475 1.00 88.38 283 VAL A N 1
ATOM 2148 C CA . VAL A 1 283 ? 7.270 20.039 -8.361 1.00 88.38 283 VAL A CA 1
ATOM 2149 C C . VAL A 1 283 ? 7.457 21.533 -8.631 1.00 88.38 283 VAL A C 1
ATOM 2151 O O . VAL A 1 283 ? 6.465 22.258 -8.684 1.00 88.38 283 VAL A O 1
ATOM 2154 N N . PRO A 1 284 ? 8.701 22.026 -8.754 1.00 90.75 284 PRO A N 1
ATOM 2155 C CA . PRO A 1 284 ? 8.936 23.430 -9.059 1.00 90.75 284 PRO A CA 1
ATOM 2156 C C . PRO A 1 284 ? 8.462 23.758 -10.478 1.00 90.75 284 PRO A C 1
ATOM 2158 O O . PRO A 1 284 ? 8.774 23.035 -11.424 1.00 90.75 284 PRO A O 1
ATOM 2161 N N . GLU A 1 285 ? 7.756 24.875 -10.622 1.00 94.44 285 GLU A N 1
ATOM 2162 C CA . GLU A 1 285 ? 7.399 25.451 -11.915 1.00 94.44 285 GLU A CA 1
ATOM 2163 C C . GLU A 1 285 ? 8.345 26.613 -12.223 1.00 94.44 285 GLU A C 1
ATOM 2165 O O . GLU A 1 285 ? 8.505 27.535 -11.419 1.00 94.44 285 GLU A O 1
ATOM 2170 N N . TRP A 1 286 ? 8.999 26.563 -13.381 1.00 93.69 286 TRP A N 1
ATOM 2171 C CA . TRP A 1 286 ? 9.918 27.617 -13.789 1.00 93.69 286 TRP A CA 1
ATOM 2172 C C . TRP A 1 286 ? 9.151 28.831 -14.329 1.00 93.69 286 TRP A C 1
ATOM 2174 O O . TRP A 1 286 ? 8.417 28.722 -15.307 1.00 93.69 286 TRP A O 1
ATOM 2184 N N . GLN A 1 287 ? 9.350 29.993 -13.703 1.00 93.69 287 GLN A N 1
ATOM 2185 C CA . GLN A 1 287 ? 8.753 31.267 -14.108 1.00 93.69 287 GLN A CA 1
ATOM 2186 C C . GLN A 1 287 ? 9.776 32.076 -14.916 1.00 93.69 287 GLN A C 1
ATOM 2188 O O . GLN A 1 287 ? 10.656 32.701 -14.338 1.00 93.69 287 GLN A O 1
ATOM 2193 N N . ILE A 1 288 ? 9.667 32.055 -16.249 1.00 91.50 288 ILE A N 1
ATOM 2194 C CA . ILE A 1 288 ? 10.642 32.673 -17.179 1.00 91.50 288 ILE A CA 1
ATOM 2195 C C . ILE A 1 288 ? 10.752 34.198 -16.999 1.00 91.50 288 ILE A C 1
ATOM 2197 O O . ILE A 1 288 ? 11.781 34.787 -17.312 1.00 91.50 288 ILE A O 1
ATOM 2201 N N . ALA A 1 289 ? 9.680 34.842 -16.533 1.00 88.00 289 ALA A N 1
ATOM 2202 C CA . ALA A 1 289 ? 9.569 36.298 -16.456 1.00 88.00 289 ALA A CA 1
ATOM 2203 C C . ALA A 1 289 ? 10.125 36.926 -15.159 1.00 88.00 289 ALA A C 1
ATOM 2205 O O . ALA A 1 289 ? 10.071 38.149 -15.031 1.00 88.00 289 ALA A O 1
ATOM 2206 N N . ASN A 1 290 ? 10.638 36.115 -14.224 1.00 55.91 290 ASN A N 1
ATOM 2207 C CA . ASN A 1 290 ? 11.324 36.553 -12.999 1.00 55.91 290 ASN A CA 1
ATOM 2208 C C . ASN A 1 290 ? 12.830 36.301 -13.105 1.00 55.91 290 ASN A C 1
ATOM 2210 O O . ASN A 1 290 ? 13.589 37.110 -12.529 1.00 55.91 290 ASN A O 1
#

pLDDT: mean 93.72, std 5.15, range [55.91, 98.81]

Sequence (290 aa):
SLPVGEEISLAKPGTFEALFFGLGADGTVGANKNSIKIIGGSTNKYCQAYFSYDSKKSGGYTSSHLRFGDLPITSPYLVTTPDFVACHVPSYVDKYDVLKGLKPGGSFLLNSVHDAETTCATLPDHMKAYLAKNHINFYIINATKIAAELGLGSRTNTIMQSAFFKIANVIPFEKAVEEMKHAILKSCGKKGEDIVNMNYAAVDAGGNAVEKVEVPAEWAQIEDRGFEHASNASYPEFVRKIVEPINGLKGDQLPVSAFNGREDGTWDNGTAAYEKRGIAVNVPEWQIAN

InterPro domains:
  IPR002869 Pyruvate-flavodoxin oxidoreductase, central domain [G3DSA:3.40.920.10] (14-224)
  IPR002869 Pyruvate-flavodoxin oxidoreductase, central domain [SSF53323] (14-261)
  IPR019456 Pyruvate-flavodoxin oxidoreductase, EKR domain [PF10371] (231-280)
  IPR019456 Pyruvate-flavodoxin oxidoreductase, EKR domain [SM00890] (222-281)
  IPR019752 Pyruvate/ketoisovalerate oxidoreductase, catalytic domain [PF01558] (18-207)
  IPR037112 Pyruvate-flavodoxin oxidoreductase, EKR domain superfamily [G3DSA:4.10.780.10] (229-270)
  IPR050722 Pyruvate:ferredoxin/flavodoxin oxidoreductase [PTHR32154] (1-288)

Radius of gyration: 20.45 Å; chains: 1; bounding box: 51×64×51 Å

Organism: NCBI:txid408170

Foldseek 3Di:
DDDDDDDDDPWDPFKAKEKEKDFQPLCQVVLVVLLQCLLVVVDVKAKDWDKDWDPDNGRTIIMIIIIIGNDHDPDPDGDQAHLEFEYAAQVVLQQEPRCGNDAQQGEYEYQDCDDLVVSLVPGDLLVLLVCQQSVYFYKYFNLCVLCVVLVVHSRSSLLQSLLCCLPVVSDPSVSVLVSSLVVLCVVCVVVDPSSSVSSNSSNVCSNVRMDTHDRDNCSNVRDNPDRDRDDDPPDDPCLVLAVSCVSRVNNVVRDPCSCVVPPVVDDDPPSVVPPPVVSDPDDDDDDPVD

Secondary structure (DSSP, 8-state):
-PPP------SPTT-EEEEEEEETTSSHHHHHHHHHHHHHHHSS-EEEEEEEE-S-TTT-EEEEEEEEESS-----S--SS-SEEEE-SGGGTTTS-TTTTPPTT-EEEEE-SS-HHHHHHHS-HHHHHHHHHTT-EEEEE-HHHHHHHTT-TT--HHHHHHHHHHHH-SS-HHHHHHHHHHHHHHHHGGG-HHHHHHHHHHHHHHHHS-EEEP--GGGGGS----------TTS-HHIIIIIHHHHTT-GGGS-GGGGTT-TT----TTGGGG------SS-PPP-TT-